Protein AF-A0A7S4E6R5-F1 (afdb_monomer_lite)

Structure (mmCIF, N/CA/C/O backbone):
data_AF-A0A7S4E6R5-F1
#
_entry.id   AF-A0A7S4E6R5-F1
#
loop_
_atom_site.group_PDB
_atom_site.id
_atom_site.type_symbol
_atom_site.label_atom_id
_atom_site.label_alt_id
_atom_site.label_comp_id
_atom_site.label_asym_id
_atom_site.label_entity_id
_atom_site.label_seq_id
_atom_site.pdbx_PDB_ins_code
_atom_site.Cartn_x
_atom_site.Cartn_y
_atom_site.Cartn_z
_atom_site.occupancy
_atom_site.B_iso_or_equiv
_atom_site.auth_seq_id
_atom_site.auth_comp_id
_atom_site.auth_asym_id
_atom_site.auth_atom_id
_atom_site.pdbx_PDB_model_num
ATOM 1 N N . ALA A 1 1 ? -17.446 -0.381 0.548 1.00 34.91 1 ALA A N 1
ATOM 2 C CA . ALA A 1 1 ? -17.857 0.182 1.851 1.00 34.91 1 ALA A CA 1
ATOM 3 C C . ALA A 1 1 ? -17.102 -0.596 2.908 1.00 34.91 1 ALA A C 1
ATOM 5 O O . ALA A 1 1 ? -17.259 -1.810 2.919 1.00 34.91 1 ALA A O 1
ATOM 6 N N . ILE A 1 2 ? -16.250 0.072 3.690 1.00 40.62 2 ILE A N 1
ATOM 7 C CA . ILE A 1 2 ? -15.475 -0.551 4.773 1.00 40.62 2 ILE A CA 1
ATOM 8 C C . ILE A 1 2 ? -16.471 -1.285 5.676 1.00 40.62 2 ILE A C 1
ATOM 10 O O . ILE A 1 2 ? -17.461 -0.679 6.100 1.00 40.62 2 ILE A O 1
ATOM 14 N N . ALA A 1 3 ? -16.278 -2.586 5.898 1.00 46.19 3 ALA A N 1
ATOM 15 C CA . ALA A 1 3 ? -17.090 -3.311 6.863 1.00 46.19 3 ALA A CA 1
ATOM 16 C C . ALA A 1 3 ? -16.901 -2.638 8.229 1.00 46.19 3 ALA A C 1
ATOM 18 O O . ALA A 1 3 ? -15.774 -2.503 8.702 1.00 46.19 3 ALA A O 1
ATOM 19 N N . ALA A 1 4 ? -17.995 -2.155 8.825 1.00 48.62 4 ALA A N 1
ATOM 20 C CA . ALA A 1 4 ? -17.934 -1.448 10.096 1.00 48.62 4 ALA A CA 1
ATOM 21 C C . ALA A 1 4 ? -17.224 -2.328 11.134 1.00 48.62 4 ALA A C 1
ATOM 23 O O . ALA A 1 4 ? -17.612 -3.482 11.330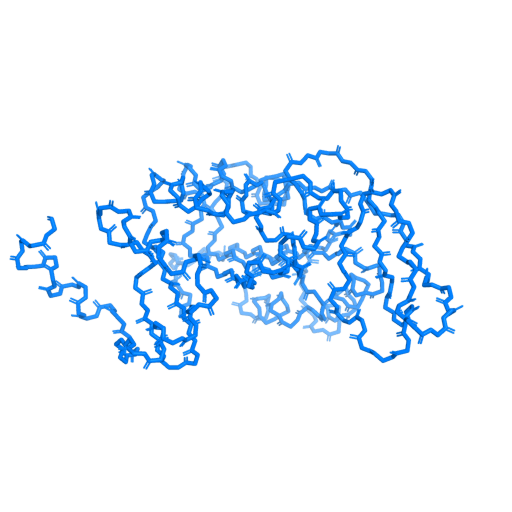 1.00 48.62 4 ALA A O 1
ATOM 24 N N . ALA A 1 5 ? -16.182 -1.786 11.769 1.00 55.16 5 ALA A N 1
ATOM 25 C CA . ALA A 1 5 ? -15.551 -2.424 12.915 1.00 55.16 5 ALA A CA 1
ATOM 26 C C . ALA A 1 5 ? -16.605 -2.737 13.990 1.00 55.16 5 ALA A C 1
ATOM 28 O O . ALA A 1 5 ? -17.682 -2.127 14.025 1.00 55.16 5 ALA A O 1
ATOM 29 N N . ALA A 1 6 ? -16.302 -3.698 14.867 1.00 58.31 6 ALA A N 1
ATOM 30 C CA . ALA A 1 6 ? -17.159 -3.986 16.009 1.00 58.31 6 ALA A CA 1
ATOM 31 C C . ALA A 1 6 ? -17.480 -2.674 16.761 1.00 58.31 6 ALA A C 1
ATOM 33 O O . ALA A 1 6 ? -16.582 -1.839 16.917 1.00 58.31 6 ALA A O 1
ATOM 34 N N . PRO A 1 7 ? -18.731 -2.456 17.210 1.00 53.22 7 PRO A N 1
ATOM 35 C CA . PRO A 1 7 ? -19.111 -1.216 17.879 1.00 53.22 7 PRO A CA 1
ATOM 36 C C . PRO A 1 7 ? -18.147 -0.891 19.031 1.00 53.22 7 PRO A C 1
ATOM 38 O O . PRO A 1 7 ? -18.051 -1.655 19.988 1.00 53.22 7 PRO A O 1
ATOM 41 N N . GLY A 1 8 ? -17.427 0.231 18.922 1.00 64.69 8 GLY A N 1
ATOM 42 C CA . GLY A 1 8 ? -16.469 0.700 19.931 1.00 64.69 8 GLY A CA 1
ATOM 43 C C . GLY A 1 8 ? -14.985 0.422 19.649 1.00 64.69 8 GLY A C 1
ATOM 44 O O . GLY A 1 8 ? -14.156 0.900 20.418 1.00 64.69 8 GLY A O 1
ATOM 45 N N . ALA A 1 9 ? -14.629 -0.288 18.573 1.00 83.00 9 ALA A N 1
ATOM 46 C CA . ALA A 1 9 ? -13.234 -0.469 18.160 1.00 83.00 9 ALA A CA 1
ATOM 47 C C . ALA A 1 9 ? -12.819 0.569 17.103 1.00 83.00 9 ALA A C 1
ATOM 49 O O . ALA A 1 9 ? -13.525 0.774 16.114 1.00 83.00 9 ALA A O 1
ATOM 50 N N . THR A 1 10 ? -11.664 1.206 17.305 1.00 92.56 10 THR A N 1
ATOM 51 C CA . THR A 1 10 ? -11.019 2.090 16.322 1.00 92.56 10 THR A CA 1
ATOM 52 C C . THR A 1 10 ? -10.487 1.248 15.157 1.00 92.56 10 THR A C 1
ATOM 54 O O . THR A 1 10 ? -9.639 0.392 15.410 1.00 92.56 10 THR A O 1
ATOM 57 N N . PRO A 1 11 ? -10.942 1.456 13.905 1.00 96.12 11 PRO A N 1
ATOM 58 C CA . PRO A 1 11 ? -10.432 0.700 12.764 1.00 96.12 11 PRO A CA 1
ATOM 59 C C . PRO A 1 11 ? -8.958 1.017 12.487 1.00 96.12 11 PRO A C 1
ATOM 61 O O . PRO A 1 11 ? -8.579 2.187 12.515 1.00 96.12 11 PRO A O 1
ATOM 64 N N . ASN A 1 12 ? -8.153 0.013 12.154 1.00 97.88 12 ASN A N 1
ATOM 65 C CA . ASN A 1 12 ? -6.788 0.182 11.661 1.00 97.88 12 ASN A CA 1
ATOM 66 C C . ASN A 1 12 ? -6.791 0.233 10.128 1.00 97.88 12 ASN A C 1
ATOM 68 O O . ASN A 1 12 ? -7.309 -0.673 9.471 1.00 97.88 12 ASN A O 1
ATOM 72 N N . VAL A 1 13 ? -6.198 1.277 9.553 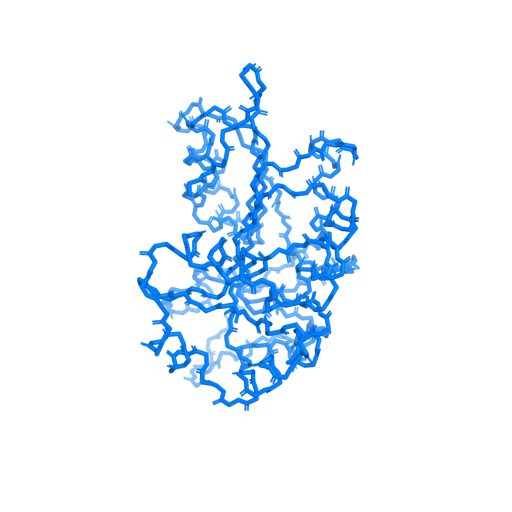1.00 98.56 13 VAL A N 1
ATOM 73 C CA . VAL A 1 13 ? -6.081 1.452 8.100 1.00 98.56 13 VAL A CA 1
ATOM 74 C C . VAL A 1 13 ? -4.617 1.606 7.720 1.00 98.56 13 VAL A C 1
ATOM 76 O O . VAL A 1 13 ? -3.921 2.464 8.260 1.00 98.56 13 VAL A O 1
ATOM 79 N N . LEU A 1 14 ? -4.168 0.788 6.771 1.00 98.62 14 LEU A N 1
ATOM 80 C CA . LEU A 1 14 ? -2.819 0.839 6.217 1.00 98.62 14 LEU A CA 1
ATOM 81 C C . LEU A 1 14 ? -2.894 1.287 4.754 1.00 98.62 14 LEU A C 1
ATOM 83 O O . LEU A 1 14 ? -3.498 0.606 3.926 1.00 98.62 14 LEU A O 1
ATOM 87 N N . ASP A 1 15 ? -2.316 2.446 4.454 1.00 98.50 15 ASP A N 1
ATOM 88 C CA . ASP A 1 15 ? -2.301 3.068 3.128 1.00 98.50 15 ASP A CA 1
ATOM 89 C C . ASP A 1 15 ? -0.892 2.996 2.529 1.00 98.50 15 ASP A C 1
ATOM 91 O O . ASP A 1 15 ? -0.002 3.753 2.912 1.00 98.50 15 ASP A O 1
ATOM 95 N N . ILE A 1 16 ? -0.675 2.049 1.618 1.00 97.88 16 ILE A N 1
ATOM 96 C CA . ILE A 1 16 ? 0.602 1.818 0.942 1.00 97.88 16 ILE A CA 1
ATOM 97 C C . ILE A 1 16 ? 0.597 2.554 -0.401 1.00 97.88 16 ILE A C 1
ATOM 99 O O . ILE A 1 16 ? -0.304 2.340 -1.220 1.00 97.88 16 ILE A O 1
ATOM 103 N N . GLY A 1 17 ? 1.595 3.416 -0.615 1.00 95.56 17 GLY A N 1
ATOM 104 C CA . GLY A 1 17 ? 1.597 4.375 -1.721 1.00 95.56 17 GLY A CA 1
ATOM 105 C C . GLY A 1 17 ? 0.589 5.490 -1.460 1.00 95.56 17 GLY A C 1
ATOM 106 O O . GLY A 1 17 ? -0.399 5.661 -2.179 1.00 95.56 17 GLY A O 1
ATOM 107 N N . ALA A 1 18 ? 0.776 6.185 -0.338 1.00 95.62 18 ALA A N 1
ATOM 108 C CA . ALA A 1 18 ? -0.170 7.185 0.142 1.00 95.62 18 ALA A CA 1
ATOM 109 C C . ALA A 1 18 ? -0.259 8.407 -0.786 1.00 95.62 18 ALA A C 1
ATOM 111 O O . ALA A 1 18 ? -1.293 9.082 -0.804 1.00 95.62 18 ALA A O 1
ATOM 112 N N . ASN A 1 19 ? 0.787 8.678 -1.571 1.00 92.88 19 ASN A N 1
ATOM 113 C CA . ASN A 1 19 ? 0.864 9.773 -2.522 1.00 92.88 19 ASN A CA 1
ATOM 114 C C . ASN A 1 19 ? 0.535 11.112 -1.820 1.00 92.88 19 ASN A C 1
ATOM 116 O O . ASN A 1 19 ? 1.136 11.457 -0.802 1.00 92.88 19 ASN A O 1
ATOM 120 N N . HIS A 1 20 ? -0.487 11.841 -2.269 1.00 92.69 20 HIS A N 1
ATOM 121 C CA . HIS A 1 20 ? -0.954 13.079 -1.633 1.00 92.69 20 HIS A CA 1
ATOM 122 C C . HIS A 1 20 ? -1.671 12.876 -0.278 1.00 92.69 20 HIS A C 1
ATOM 124 O O . HIS A 1 20 ? -2.086 13.844 0.359 1.00 92.69 20 HIS A O 1
ATOM 130 N N . GLY A 1 21 ? -1.866 11.633 0.170 1.00 95.25 21 GLY A N 1
ATOM 131 C CA . GLY A 1 21 ? -2.471 11.285 1.458 1.00 95.25 21 GLY A CA 1
ATOM 132 C C . GLY A 1 21 ? -3.996 11.337 1.494 1.00 95.25 21 GLY A C 1
ATOM 133 O O . GLY A 1 21 ? -4.576 11.261 2.573 1.00 95.25 21 GLY A O 1
ATOM 134 N N . ILE A 1 22 ? -4.675 11.464 0.350 1.00 95.56 22 ILE A N 1
ATOM 135 C CA . ILE A 1 22 ? -6.140 11.629 0.295 1.00 95.56 22 ILE A CA 1
ATOM 136 C C . ILE A 1 22 ? -6.861 10.496 1.043 1.00 95.56 22 ILE A C 1
ATOM 138 O O . ILE A 1 22 ? -7.781 10.761 1.820 1.00 95.56 22 ILE A O 1
ATOM 142 N N . PHE A 1 23 ? -6.433 9.244 0.848 1.00 96.50 23 PHE A N 1
ATOM 143 C CA . PHE A 1 23 ? -7.040 8.082 1.501 1.00 96.50 23 PHE A CA 1
ATOM 144 C C . PHE A 1 23 ? -6.704 8.021 2.992 1.00 96.50 23 PHE A C 1
ATOM 146 O O . PHE A 1 23 ? -7.624 7.899 3.804 1.00 96.50 23 PHE A O 1
ATOM 153 N N . ALA A 1 24 ? -5.429 8.176 3.357 1.00 97.75 24 ALA A N 1
ATOM 154 C CA . ALA A 1 24 ? -4.988 8.230 4.748 1.00 97.75 24 ALA A CA 1
ATOM 155 C C . ALA A 1 24 ? -5.731 9.303 5.569 1.00 97.75 24 ALA A C 1
ATOM 157 O O . ALA A 1 24 ? -6.308 9.006 6.617 1.00 97.75 24 ALA A O 1
ATOM 158 N N . ILE A 1 25 ? -5.791 10.541 5.065 1.00 98.19 25 ILE A N 1
ATOM 159 C CA . ILE A 1 25 ? -6.468 11.661 5.734 1.00 98.19 25 ILE A CA 1
ATOM 160 C C . ILE A 1 25 ? -7.971 11.414 5.826 1.00 98.19 25 ILE A C 1
ATOM 162 O O . ILE A 1 25 ? -8.571 11.633 6.880 1.00 98.19 25 ILE A O 1
ATOM 166 N N . PHE A 1 26 ? -8.593 10.917 4.753 1.00 97.38 26 PHE A N 1
ATOM 167 C CA . PHE A 1 26 ? -10.012 10.579 4.779 1.00 97.38 26 PHE A CA 1
ATOM 168 C C . PHE A 1 26 ? -10.319 9.502 5.825 1.00 97.38 26 PHE A C 1
ATOM 170 O O . PHE A 1 26 ? -11.276 9.654 6.581 1.00 97.38 26 PHE A O 1
ATOM 177 N N . ALA A 1 27 ? -9.515 8.439 5.907 1.00 97.62 27 ALA A N 1
ATOM 178 C CA . ALA A 1 27 ? -9.683 7.386 6.904 1.00 97.62 27 ALA A CA 1
ATOM 179 C C . ALA A 1 27 ? -9.535 7.927 8.336 1.00 97.62 27 ALA A C 1
ATOM 181 O O . ALA A 1 27 ? -10.391 7.660 9.183 1.00 97.62 27 ALA A O 1
ATOM 182 N N . ALA A 1 28 ? -8.517 8.752 8.591 1.00 97.88 28 ALA A N 1
ATOM 183 C CA . ALA A 1 28 ? -8.280 9.350 9.903 1.00 97.88 28 ALA A CA 1
ATOM 184 C C . ALA A 1 28 ? -9.430 10.282 10.329 1.00 97.88 28 ALA A C 1
ATOM 186 O O . ALA A 1 28 ? -9.919 10.199 11.454 1.00 97.88 28 ALA A O 1
ATOM 187 N N . LEU A 1 29 ? -9.969 11.089 9.404 1.00 97.06 29 LEU A N 1
ATOM 188 C CA . LEU A 1 29 ? -11.164 11.918 9.633 1.00 97.06 29 LEU A CA 1
ATOM 189 C C . LEU A 1 29 ? -12.426 11.095 9.945 1.00 97.06 29 LEU A C 1
ATOM 191 O O . LEU A 1 29 ? -13.385 11.619 10.514 1.00 97.06 29 LEU A O 1
ATOM 195 N N . ARG A 1 30 ? -12.454 9.806 9.584 1.00 96.06 30 ARG A N 1
ATOM 196 C CA . ARG A 1 30 ? -13.516 8.862 9.969 1.00 96.06 30 ARG A CA 1
ATOM 197 C C . ARG A 1 30 ? -13.246 8.150 11.295 1.00 96.06 30 ARG A C 1
ATOM 199 O O . ARG A 1 30 ? -14.029 7.278 11.667 1.00 96.06 30 ARG A O 1
ATOM 206 N N . GLY A 1 31 ? -12.199 8.545 12.014 1.00 95.69 31 GLY A N 1
ATOM 207 C CA . GLY A 1 31 ? -11.836 7.992 13.313 1.00 95.69 31 GLY A CA 1
ATOM 208 C C . GLY A 1 31 ? -11.051 6.688 13.228 1.00 95.69 31 GLY A C 1
ATOM 209 O O . GLY A 1 31 ? -11.069 5.932 14.192 1.00 95.69 31 GLY A O 1
ATOM 210 N N . ALA A 1 32 ? -10.404 6.393 12.096 1.00 97.31 32 ALA A N 1
ATOM 211 C CA . ALA A 1 32 ? -9.463 5.281 12.004 1.00 97.31 32 ALA A CA 1
ATOM 212 C C . ALA A 1 32 ? -8.098 5.652 12.600 1.00 97.31 32 ALA A C 1
ATOM 214 O O . ALA A 1 32 ? -7.685 6.811 12.564 1.00 97.31 32 ALA A O 1
ATOM 215 N N . ARG A 1 33 ? -7.372 4.646 13.087 1.00 97.88 33 ARG A N 1
ATOM 216 C CA . ARG A 1 33 ? -5.931 4.718 13.322 1.00 97.88 33 ARG A CA 1
ATOM 217 C C . ARG A 1 33 ? -5.235 4.408 12.001 1.00 97.88 33 ARG A C 1
ATOM 219 O O . ARG A 1 33 ? -5.508 3.367 11.406 1.00 97.88 33 ARG A O 1
ATOM 226 N N . VAL A 1 34 ? -4.372 5.304 11.533 1.00 98.50 34 VAL A N 1
ATOM 227 C CA . VAL A 1 34 ? -3.853 5.242 10.161 1.00 98.50 34 VAL A CA 1
ATOM 228 C C . VAL A 1 34 ? -2.333 5.198 10.136 1.00 98.50 34 VAL A C 1
ATOM 230 O O . VAL A 1 34 ? -1.678 6.021 10.773 1.00 98.50 34 VAL A O 1
ATOM 233 N N . ALA A 1 35 ? -1.805 4.275 9.337 1.00 98.44 35 ALA A N 1
ATOM 234 C CA . ALA A 1 35 ? -0.424 4.258 8.882 1.00 98.44 35 ALA A CA 1
ATOM 235 C C . ALA A 1 35 ? -0.402 4.522 7.374 1.00 98.44 35 ALA A C 1
ATOM 237 O O . ALA A 1 35 ? -1.154 3.894 6.627 1.00 98.44 35 ALA A O 1
ATOM 238 N N . ALA A 1 36 ? 0.448 5.439 6.930 1.00 98.38 36 ALA A N 1
ATOM 239 C CA . ALA A 1 36 ? 0.615 5.805 5.532 1.00 98.38 36 ALA A CA 1
ATOM 240 C C . ALA A 1 36 ? 2.078 5.611 5.124 1.00 98.38 36 ALA A C 1
ATOM 242 O O . ALA A 1 36 ? 2.975 6.143 5.776 1.00 98.38 36 ALA A O 1
ATOM 243 N N . VAL A 1 37 ? 2.325 4.867 4.050 1.00 97.94 37 VAL A N 1
ATOM 244 C CA . VAL A 1 37 ? 3.669 4.630 3.512 1.00 97.94 37 VAL A CA 1
ATOM 245 C C . VAL A 1 37 ? 3.804 5.359 2.187 1.00 97.94 37 VAL A C 1
ATOM 247 O O . VAL A 1 37 ? 3.002 5.147 1.278 1.00 97.94 37 VAL A O 1
ATOM 250 N N . GLU A 1 38 ? 4.818 6.209 2.080 1.00 96.12 38 GLU A N 1
ATOM 251 C CA . GLU A 1 38 ? 5.114 6.974 0.873 1.00 96.12 38 GLU A CA 1
ATOM 252 C C . GLU A 1 38 ? 6.622 7.005 0.628 1.00 96.12 38 GLU A C 1
ATOM 254 O O . GLU A 1 38 ? 7.406 7.273 1.542 1.00 96.12 38 GLU A O 1
ATOM 259 N N . ALA A 1 39 ? 7.024 6.712 -0.605 1.00 93.38 39 ALA A N 1
ATOM 260 C CA . ALA A 1 39 ? 8.421 6.603 -0.977 1.00 93.38 39 ALA A CA 1
ATOM 261 C C . ALA A 1 39 ? 9.049 7.978 -1.225 1.00 93.38 39 ALA A C 1
ATOM 263 O O . ALA A 1 39 ? 10.193 8.176 -0.835 1.00 93.38 39 ALA A O 1
ATOM 264 N N . GLN A 1 40 ? 8.327 8.919 -1.841 1.00 90.25 40 GLN A N 1
ATOM 265 C CA . GLN A 1 40 ? 8.833 10.253 -2.170 1.00 90.25 40 GLN A CA 1
ATOM 266 C C . GLN A 1 40 ? 8.813 11.168 -0.941 1.00 90.25 40 GLN A C 1
ATOM 268 O O . GLN A 1 40 ? 7.768 11.394 -0.318 1.00 90.25 40 GLN A O 1
ATOM 273 N N . ALA A 1 41 ? 9.959 11.765 -0.602 1.00 91.62 41 ALA A N 1
ATOM 274 C CA . ALA A 1 41 ? 10.109 12.534 0.634 1.00 91.62 41 ALA A CA 1
ATOM 275 C C . ALA A 1 41 ? 9.174 13.755 0.683 1.00 91.62 41 ALA A C 1
ATOM 277 O O . ALA A 1 41 ? 8.640 14.108 1.745 1.00 91.62 41 ALA A O 1
ATOM 278 N N . ALA A 1 42 ? 8.965 14.397 -0.470 1.00 90.25 42 ALA A N 1
ATOM 279 C CA . ALA A 1 42 ? 8.076 15.545 -0.609 1.00 90.25 42 ALA A CA 1
ATOM 280 C C . ALA A 1 42 ? 6.612 15.175 -0.323 1.00 90.25 42 ALA A C 1
ATOM 282 O O . ALA A 1 42 ? 5.943 15.867 0.448 1.00 90.25 42 ALA A O 1
ATOM 283 N N . LEU A 1 43 ? 6.135 14.057 -0.877 1.00 92.88 43 LEU A N 1
ATOM 284 C CA . LEU A 1 43 ? 4.773 13.571 -0.665 1.00 92.88 43 LEU A CA 1
ATOM 285 C C . LEU A 1 43 ? 4.574 13.068 0.766 1.00 92.88 43 LEU A C 1
ATOM 287 O O . LEU A 1 43 ? 3.625 13.482 1.426 1.00 92.88 43 LEU A O 1
ATOM 291 N N . ALA A 1 44 ? 5.521 12.307 1.322 1.00 95.62 44 ALA A N 1
ATOM 292 C CA . ALA A 1 44 ? 5.474 11.897 2.727 1.00 95.62 44 ALA A CA 1
ATOM 293 C C . ALA A 1 44 ? 5.381 13.114 3.674 1.00 95.62 44 ALA A C 1
ATOM 295 O O . ALA A 1 44 ? 4.629 13.116 4.654 1.00 95.62 44 ALA A O 1
ATOM 296 N N . SER A 1 45 ? 6.109 14.191 3.366 1.00 95.44 45 SER A N 1
ATOM 297 C CA . SER A 1 45 ? 6.026 15.453 4.112 1.00 95.44 45 SER A CA 1
ATOM 298 C C . SER A 1 45 ? 4.669 16.141 3.931 1.00 95.44 45 SER A C 1
ATOM 300 O O . SER A 1 45 ? 4.108 16.650 4.904 1.00 95.44 45 SER A O 1
ATOM 302 N N . LEU A 1 46 ? 4.108 16.117 2.719 1.00 95.50 46 LEU A N 1
ATOM 303 C CA . LEU A 1 46 ? 2.775 16.642 2.432 1.00 95.50 46 LEU A CA 1
ATOM 304 C C . LEU A 1 46 ? 1.685 15.905 3.221 1.00 95.50 46 LEU A C 1
ATOM 306 O O . LEU A 1 46 ? 0.801 16.566 3.768 1.00 95.50 46 LEU A O 1
ATOM 310 N N . VAL A 1 47 ? 1.760 14.575 3.351 1.00 97.19 47 VAL A N 1
ATOM 311 C CA . VAL A 1 47 ? 0.816 13.797 4.175 1.00 97.19 47 VAL A CA 1
ATOM 312 C C . VAL A 1 47 ? 0.870 14.259 5.634 1.00 97.19 47 VAL A C 1
ATOM 314 O O . VAL A 1 47 ? -0.174 14.527 6.227 1.00 97.19 47 VAL A O 1
ATOM 317 N N . LYS A 1 48 ? 2.072 14.450 6.201 1.00 97.94 48 LYS A N 1
ATOM 318 C CA . LYS A 1 48 ? 2.246 14.948 7.582 1.00 97.94 48 LYS A CA 1
ATOM 319 C C . LYS A 1 48 ? 1.644 16.341 7.778 1.00 97.94 48 LYS A C 1
ATOM 321 O O . LYS A 1 48 ? 0.928 16.577 8.750 1.00 97.94 48 LYS A O 1
ATOM 326 N N . VAL A 1 49 ? 1.909 17.265 6.851 1.00 97.69 49 VAL A N 1
ATOM 327 C CA . VAL A 1 49 ? 1.343 18.626 6.894 1.00 97.69 49 VAL A CA 1
ATOM 328 C C . VAL A 1 49 ? -0.178 18.588 6.754 1.00 97.69 49 VAL A C 1
ATOM 330 O O . VAL A 1 49 ? -0.880 19.299 7.472 1.00 97.69 49 VAL A O 1
ATOM 333 N N . SER A 1 50 ? -0.698 17.729 5.878 1.00 97.50 50 SER A N 1
ATOM 334 C CA . SER A 1 50 ? -2.136 17.553 5.676 1.00 97.50 50 SER A CA 1
ATOM 335 C C . SER A 1 50 ? -2.817 16.987 6.922 1.00 97.50 50 SER A C 1
ATOM 337 O O . SER A 1 50 ? -3.887 17.470 7.290 1.00 97.50 50 SER A O 1
ATOM 339 N N . ALA A 1 51 ? -2.193 16.029 7.613 1.00 98.12 51 ALA A N 1
ATOM 340 C CA . ALA A 1 51 ? -2.696 15.480 8.873 1.00 98.12 51 ALA A CA 1
ATOM 341 C C . ALA A 1 51 ? -2.800 16.572 9.945 1.00 98.12 51 ALA A C 1
ATOM 343 O O . ALA A 1 51 ? -3.874 16.784 10.516 1.00 98.12 51 ALA A O 1
ATOM 344 N N . LEU A 1 52 ? -1.732 17.363 10.110 1.00 98.00 52 LEU A N 1
ATOM 345 C CA . LEU A 1 52 ? -1.707 18.499 11.032 1.00 98.00 52 LEU A CA 1
ATOM 346 C C . LEU A 1 52 ? -2.789 19.539 10.700 1.00 98.00 52 LEU A C 1
ATOM 348 O O . LEU A 1 52 ? -3.504 19.988 11.594 1.00 98.00 52 LEU A O 1
ATOM 352 N N . ALA A 1 53 ? -2.940 19.902 9.424 1.00 97.94 53 ALA A N 1
ATOM 353 C CA . ALA A 1 53 ? -3.928 20.884 8.976 1.00 97.94 53 ALA A CA 1
ATOM 354 C C . ALA A 1 53 ? -5.381 20.421 9.192 1.00 97.94 53 ALA A C 1
ATOM 356 O O . ALA A 1 53 ? -6.266 21.252 9.391 1.00 97.94 53 ALA A O 1
ATOM 357 N N . ASN A 1 54 ? -5.623 19.108 9.177 1.00 97.81 54 ASN A N 1
ATOM 358 C CA . ASN A 1 54 ? -6.937 18.511 9.419 1.00 97.81 54 ASN A CA 1
ATOM 359 C C . ASN A 1 54 ? -7.173 18.131 10.892 1.00 97.81 54 ASN A C 1
ATOM 361 O O . ASN A 1 54 ? -8.258 17.658 11.225 1.00 97.81 54 ASN A O 1
ATOM 365 N N . GLY A 1 55 ? -6.190 18.335 11.777 1.00 97.88 55 GLY A N 1
ATOM 366 C CA . GLY A 1 55 ? -6.298 17.981 13.194 1.00 97.88 55 GLY A CA 1
ATOM 367 C C . GLY A 1 55 ? -6.447 16.476 13.438 1.00 97.88 55 GLY A C 1
ATOM 368 O O . GLY A 1 55 ? -7.105 16.081 14.400 1.00 97.88 55 GLY A O 1
ATOM 369 N N . VAL A 1 56 ? -5.873 15.649 12.561 1.00 98.12 56 VAL A N 1
ATOM 370 C CA . VAL A 1 56 ? -5.882 14.184 12.662 1.00 98.12 56 VAL A CA 1
ATOM 371 C C . VAL A 1 56 ? -4.468 13.647 12.838 1.00 98.12 56 VAL A C 1
ATOM 373 O O . VAL A 1 56 ? -3.499 14.290 12.436 1.00 98.12 56 VAL A O 1
ATOM 376 N N . ASP A 1 57 ? -4.358 12.461 13.429 1.00 96.81 57 ASP A N 1
ATOM 377 C CA . ASP A 1 57 ? -3.087 11.757 13.581 1.00 96.81 57 ASP A CA 1
ATOM 378 C C . ASP A 1 57 ? -2.942 10.686 12.492 1.00 96.81 57 ASP A C 1
ATOM 380 O O . ASP A 1 57 ? -3.866 9.904 12.250 1.00 96.81 57 ASP A O 1
ATOM 384 N N . VAL A 1 58 ? -1.794 10.682 11.816 1.00 97.94 58 VAL A N 1
ATOM 385 C CA . VAL A 1 58 ? -1.429 9.713 10.777 1.00 97.94 58 VAL A CA 1
ATOM 386 C C . VAL A 1 58 ? 0.046 9.390 10.947 1.00 97.94 58 VAL A C 1
ATOM 388 O O . VAL A 1 58 ? 0.898 10.278 10.861 1.00 97.94 58 VAL A O 1
ATOM 391 N N . GLU A 1 59 ? 0.358 8.113 11.136 1.00 98.00 59 GLU A N 1
ATOM 392 C CA . GLU A 1 59 ? 1.737 7.659 11.224 1.00 98.00 59 GLU A CA 1
ATOM 393 C C . GLU A 1 59 ? 2.316 7.492 9.816 1.00 98.00 59 GLU A C 1
ATOM 395 O O . GLU A 1 59 ? 1.886 6.632 9.051 1.00 98.00 59 GLU A O 1
ATOM 400 N N . VAL A 1 60 ? 3.260 8.359 9.440 1.00 97.81 60 VAL A N 1
ATOM 401 C CA . VAL A 1 60 ? 3.797 8.410 8.072 1.00 97.81 60 VAL A CA 1
ATOM 402 C C . VAL A 1 60 ? 5.199 7.809 8.001 1.00 97.81 60 VAL A C 1
ATOM 404 O O . VAL A 1 60 ? 6.151 8.367 8.560 1.00 97.81 60 VAL A O 1
ATOM 407 N N . TYR A 1 61 ? 5.321 6.733 7.230 1.00 95.88 61 TYR A N 1
ATOM 408 C CA . TYR A 1 61 ? 6.551 6.010 6.921 1.00 95.88 61 TYR A CA 1
ATOM 409 C C . TYR A 1 61 ? 7.121 6.473 5.579 1.00 95.88 61 TYR A C 1
ATOM 411 O O . TYR A 1 61 ? 6.501 6.295 4.532 1.00 95.88 61 TYR A O 1
ATOM 419 N N . HIS A 1 62 ? 8.316 7.067 5.614 1.00 95.88 62 HIS A N 1
ATOM 420 C CA . HIS A 1 62 ? 9.053 7.454 4.411 1.00 95.88 62 HIS A CA 1
ATOM 421 C C . HIS A 1 62 ? 9.903 6.275 3.927 1.00 95.88 62 HIS A C 1
ATOM 423 O O . HIS A 1 62 ? 11.086 6.152 4.262 1.00 95.88 62 HIS A O 1
ATOM 429 N N . ASN A 1 63 ? 9.257 5.376 3.194 1.00 94.94 63 ASN A N 1
ATOM 430 C CA . ASN A 1 63 ? 9.823 4.117 2.741 1.00 94.94 63 ASN A CA 1
ATOM 431 C C . ASN A 1 63 ? 9.234 3.737 1.381 1.00 94.94 63 ASN A C 1
ATOM 433 O O . ASN A 1 63 ? 8.045 3.922 1.137 1.00 94.94 63 ASN A O 1
ATOM 437 N N . ALA A 1 64 ? 10.050 3.123 0.527 1.00 93.38 64 ALA A N 1
ATOM 438 C CA . ALA A 1 64 ? 9.519 2.301 -0.554 1.00 93.38 64 ALA A CA 1
ATOM 439 C C . ALA A 1 64 ? 9.018 0.966 0.017 1.00 93.38 64 ALA A C 1
ATOM 441 O O . ALA A 1 64 ? 9.454 0.540 1.089 1.00 93.38 64 ALA A O 1
ATOM 442 N N . VAL A 1 65 ? 8.143 0.272 -0.708 1.00 94.00 65 VAL A N 1
ATOM 443 C CA . VAL A 1 65 ? 7.667 -1.052 -0.294 1.00 94.00 65 VAL A CA 1
ATOM 444 C C . VAL A 1 65 ? 8.220 -2.127 -1.212 1.00 94.00 65 VAL A C 1
ATOM 446 O O . VAL A 1 65 ? 8.007 -2.077 -2.417 1.00 94.00 65 VAL A O 1
ATOM 449 N N . LEU A 1 66 ? 8.922 -3.094 -0.621 1.00 92.19 66 LEU A N 1
ATOM 450 C CA . LEU A 1 66 ? 9.383 -4.330 -1.255 1.00 92.19 66 LEU A CA 1
ATOM 451 C C . LEU A 1 66 ? 9.322 -5.468 -0.227 1.00 92.19 66 LEU A C 1
ATOM 453 O O . LEU A 1 66 ? 9.300 -5.242 0.981 1.00 92.19 66 LEU A O 1
ATOM 457 N N . ASP A 1 67 ? 9.374 -6.707 -0.701 1.00 89.06 67 ASP A N 1
ATOM 458 C CA . ASP A 1 67 ? 9.483 -7.917 0.123 1.00 89.06 67 ASP A CA 1
ATOM 459 C C . ASP A 1 67 ? 10.916 -8.212 0.600 1.00 89.06 67 ASP A C 1
ATOM 461 O O . ASP A 1 67 ? 11.163 -9.222 1.256 1.00 89.06 67 ASP A O 1
ATOM 465 N N . VAL A 1 68 ? 11.865 -7.322 0.299 1.00 86.75 68 VAL A N 1
ATOM 466 C CA . VAL A 1 68 ? 13.265 -7.426 0.718 1.00 86.75 68 VAL A CA 1
ATOM 467 C C . VAL A 1 68 ? 13.767 -6.105 1.315 1.00 86.75 68 VAL A C 1
ATOM 469 O O . VAL A 1 68 ? 13.497 -5.038 0.751 1.00 86.75 68 VAL A O 1
ATOM 472 N N . PRO A 1 69 ? 14.534 -6.139 2.423 1.00 88.44 69 PRO A N 1
ATOM 473 C CA . PRO A 1 69 ? 15.234 -4.963 2.929 1.00 88.44 69 PRO A CA 1
ATOM 474 C C . PRO A 1 69 ? 16.328 -4.507 1.957 1.00 88.44 69 PRO A C 1
ATOM 476 O O . PRO A 1 69 ? 17.254 -5.256 1.646 1.00 88.44 69 PRO A O 1
ATOM 479 N N . ALA A 1 70 ? 16.235 -3.265 1.495 1.00 88.44 70 ALA A N 1
ATOM 480 C CA . ALA A 1 70 ? 17.137 -2.666 0.524 1.00 88.44 70 ALA A CA 1
ATOM 481 C C . ALA A 1 70 ? 17.149 -1.133 0.650 1.00 88.44 70 ALA A C 1
ATOM 483 O O . ALA A 1 70 ? 16.371 -0.524 1.391 1.00 88.44 70 ALA A O 1
ATOM 484 N N . VAL A 1 71 ? 18.058 -0.510 -0.096 1.00 88.81 71 VAL A N 1
ATOM 485 C CA . VAL A 1 71 ? 17.997 0.911 -0.445 1.00 88.81 71 VAL A CA 1
ATOM 486 C C . VAL A 1 71 ? 17.790 0.971 -1.950 1.00 88.81 71 VAL A C 1
ATOM 488 O O . VAL A 1 71 ? 18.536 0.329 -2.688 1.00 88.81 71 VAL A O 1
ATOM 491 N N . VAL A 1 72 ? 16.767 1.696 -2.384 1.00 85.94 72 VAL A N 1
ATOM 492 C CA . VAL A 1 72 ? 16.403 1.842 -3.797 1.00 85.94 72 VAL A CA 1
ATOM 493 C C . VAL A 1 72 ? 16.464 3.301 -4.203 1.00 85.94 72 VAL A C 1
ATOM 495 O O . VAL A 1 72 ? 16.410 4.190 -3.352 1.00 85.94 72 VAL A O 1
ATOM 498 N N . GLU A 1 73 ? 16.578 3.538 -5.503 1.00 84.62 73 GLU A N 1
ATOM 499 C CA . GLU A 1 73 ? 16.519 4.876 -6.071 1.00 84.62 73 GLU A CA 1
ATOM 500 C C . GLU A 1 73 ? 15.123 5.110 -6.642 1.00 84.62 73 GLU A C 1
ATOM 502 O O . GLU A 1 73 ? 14.623 4.323 -7.447 1.00 84.62 73 GLU A O 1
ATOM 507 N N . ILE A 1 74 ? 14.488 6.197 -6.220 1.00 80.81 74 ILE A N 1
ATOM 508 C CA . ILE A 1 74 ? 13.196 6.645 -6.740 1.00 80.81 74 ILE A CA 1
ATOM 509 C C . ILE A 1 74 ? 13.365 8.023 -7.366 1.00 80.81 74 ILE A C 1
ATOM 511 O O . ILE A 1 74 ? 14.168 8.831 -6.900 1.00 80.81 74 ILE A O 1
ATOM 515 N N . ALA A 1 75 ? 12.608 8.307 -8.418 1.00 76.81 75 ALA A N 1
ATOM 516 C CA . ALA A 1 75 ? 12.549 9.658 -8.958 1.00 76.81 75 ALA A CA 1
ATOM 517 C C . ALA A 1 75 ? 11.714 10.542 -8.020 1.00 76.81 75 ALA A C 1
ATOM 519 O O . ALA A 1 75 ? 10.583 10.187 -7.682 1.00 76.81 75 ALA A O 1
ATOM 520 N N . GLU A 1 76 ? 12.253 11.687 -7.605 1.00 74.25 76 GLU A N 1
ATOM 521 C CA . GLU A 1 76 ? 11.521 12.638 -6.761 1.00 74.25 76 GLU A CA 1
ATOM 522 C C . GLU A 1 76 ? 10.448 13.400 -7.552 1.00 74.25 76 GLU A C 1
ATOM 524 O O . GLU A 1 76 ? 10.432 13.434 -8.791 1.00 74.25 76 GLU A O 1
ATOM 529 N N . LEU A 1 77 ? 9.518 14.014 -6.821 1.00 65.69 77 LEU A N 1
ATOM 530 C CA . LEU A 1 77 ? 8.469 14.828 -7.425 1.00 65.69 77 LEU A CA 1
ATOM 531 C C . LEU A 1 77 ? 9.099 16.014 -8.178 1.00 65.69 77 LEU A C 1
ATOM 533 O O . LEU A 1 77 ? 9.918 16.749 -7.627 1.00 65.69 77 LEU A O 1
ATOM 537 N N . GLY A 1 78 ? 8.713 16.203 -9.443 1.00 57.56 78 GLY A N 1
ATOM 538 C CA . GLY A 1 78 ? 9.251 17.265 -10.306 1.00 57.56 78 GLY A CA 1
ATOM 539 C C . GLY A 1 78 ? 10.611 16.962 -10.951 1.00 57.56 78 GLY A C 1
ATOM 540 O O . GLY A 1 78 ? 11.188 17.851 -11.566 1.00 57.56 78 GLY A O 1
ATOM 541 N N . ALA A 1 79 ? 11.124 15.730 -10.833 1.00 53.00 79 ALA A N 1
ATOM 542 C CA . ALA A 1 79 ? 12.415 15.324 -11.396 1.00 53.00 79 ALA A CA 1
ATOM 543 C C . ALA A 1 79 ? 12.417 15.088 -12.923 1.00 53.00 79 ALA A C 1
ATOM 545 O O . ALA A 1 79 ? 13.481 15.018 -13.526 1.00 53.00 79 ALA A O 1
ATOM 546 N N . ALA A 1 80 ? 11.253 14.974 -13.558 1.00 49.19 80 ALA A N 1
ATOM 547 C CA . ALA A 1 80 ? 11.097 15.026 -15.008 1.00 49.19 80 ALA A CA 1
ATOM 548 C C . ALA A 1 80 ? 9.919 15.957 -15.298 1.00 49.19 80 ALA A C 1
ATOM 550 O O . ALA A 1 80 ? 8.934 15.925 -14.555 1.00 49.19 80 ALA A O 1
ATOM 551 N N . ASN A 1 81 ? 10.041 16.807 -16.319 1.00 41.50 81 ASN A N 1
ATOM 552 C CA . ASN A 1 81 ? 8.995 17.758 -16.688 1.00 41.50 81 ASN A CA 1
ATOM 553 C C . ASN A 1 81 ? 7.632 17.048 -16.777 1.00 41.50 81 ASN A C 1
ATOM 555 O O . ASN A 1 81 ? 7.476 16.094 -17.536 1.00 41.50 81 ASN A O 1
ATOM 559 N N . ASP A 1 82 ? 6.688 17.560 -15.984 1.00 40.91 82 ASP A N 1
ATOM 560 C CA . ASP A 1 82 ? 5.271 17.204 -15.881 1.00 40.91 82 ASP A CA 1
ATOM 561 C C . ASP A 1 82 ? 4.915 15.849 -15.207 1.00 40.91 82 ASP A C 1
ATOM 563 O O . ASP A 1 82 ? 4.989 14.770 -15.784 1.00 40.91 82 ASP A O 1
ATOM 567 N N . PHE A 1 83 ? 4.406 15.949 -13.968 1.00 43.62 83 PHE A N 1
ATOM 568 C CA . PHE A 1 83 ? 3.571 14.953 -13.264 1.00 43.62 83 PHE A CA 1
ATOM 569 C C . PHE A 1 83 ? 4.180 13.575 -12.944 1.00 43.62 83 PHE A C 1
ATOM 571 O O . PHE A 1 83 ? 3.517 12.550 -13.086 1.00 43.62 83 PHE A O 1
ATOM 578 N N . ASN A 1 84 ? 5.395 13.518 -12.391 1.00 51.09 84 ASN A N 1
ATOM 579 C CA . ASN A 1 84 ? 5.899 12.289 -11.756 1.00 51.09 84 ASN A CA 1
ATOM 580 C C . ASN A 1 84 ? 5.271 12.036 -10.359 1.00 51.09 84 ASN A C 1
ATOM 582 O O . ASN A 1 84 ? 5.985 11.819 -9.379 1.00 51.09 84 ASN A O 1
ATOM 586 N N . GLU A 1 85 ? 3.937 12.083 -10.261 1.00 50.06 85 GLU A N 1
ATOM 587 C CA . GLU A 1 85 ? 3.154 11.835 -9.031 1.00 50.06 85 GLU A CA 1
ATOM 588 C C . GLU A 1 85 ? 3.085 10.342 -8.644 1.00 50.06 85 GLU A C 1
ATOM 590 O O . GLU A 1 85 ? 2.279 9.963 -7.802 1.00 50.06 85 GLU A O 1
ATOM 595 N N . GLY A 1 86 ? 3.919 9.490 -9.248 1.00 50.81 86 GLY A N 1
ATOM 596 C CA . GLY A 1 86 ? 3.891 8.039 -9.055 1.00 50.81 86 GLY A CA 1
ATOM 597 C C . GLY A 1 86 ? 5.244 7.375 -8.791 1.00 50.81 86 GLY A C 1
ATOM 598 O O . GLY A 1 86 ? 5.273 6.173 -8.576 1.00 50.81 86 GLY A O 1
ATOM 599 N N . GLY A 1 87 ? 6.356 8.124 -8.831 1.00 52.12 87 GLY A N 1
ATOM 600 C CA . GLY A 1 87 ? 7.735 7.671 -8.580 1.00 52.12 87 GLY A CA 1
ATOM 601 C C . GLY A 1 87 ? 8.000 6.156 -8.658 1.00 52.12 87 GLY A C 1
ATOM 602 O O . GLY A 1 87 ? 8.020 5.480 -7.635 1.00 52.12 87 GLY A O 1
ATOM 603 N N . THR A 1 88 ? 8.272 5.604 -9.847 1.00 53.19 88 THR A N 1
ATOM 604 C CA . THR A 1 88 ? 8.666 4.183 -9.953 1.00 53.19 88 THR A CA 1
ATOM 605 C C . THR A 1 88 ? 10.036 3.950 -9.306 1.00 53.19 88 THR A C 1
ATOM 607 O O . THR A 1 88 ? 10.984 4.697 -9.571 1.00 53.19 88 THR A O 1
ATOM 610 N N . ALA A 1 89 ? 10.168 2.881 -8.519 1.00 51.16 89 ALA A N 1
ATOM 611 C CA . ALA A 1 89 ? 11.446 2.469 -7.943 1.00 51.16 89 ALA A CA 1
ATOM 612 C C . ALA A 1 89 ? 12.356 1.765 -8.966 1.00 51.16 89 ALA A C 1
ATOM 614 O O . ALA A 1 89 ? 11.896 0.965 -9.778 1.00 51.16 89 ALA A O 1
ATOM 615 N N . SER A 1 90 ? 13.660 2.039 -8.885 1.00 48.06 90 SER A N 1
ATOM 616 C CA . SER A 1 90 ? 14.730 1.370 -9.633 1.00 48.06 90 SER A CA 1
ATOM 617 C C . SER A 1 90 ? 15.780 0.835 -8.657 1.00 48.06 90 SER A C 1
ATOM 619 O O . SER A 1 90 ? 16.209 1.534 -7.732 1.00 48.06 90 SER A O 1
ATOM 621 N N . LEU A 1 91 ? 16.218 -0.412 -8.854 1.00 44.22 91 LEU A N 1
ATOM 622 C CA . LEU A 1 91 ? 17.395 -0.956 -8.177 1.00 44.22 91 LEU A CA 1
ATOM 623 C C . LEU A 1 91 ? 18.619 -0.757 -9.080 1.00 44.22 91 LEU A C 1
ATOM 625 O O . LEU A 1 91 ? 18.955 -1.605 -9.904 1.00 44.22 91 LEU A O 1
ATOM 629 N N . GLY A 1 92 ? 19.319 0.364 -8.891 1.00 36.16 92 GLY A N 1
ATOM 630 C CA . GLY A 1 92 ? 20.697 0.527 -9.363 1.00 36.16 92 GLY A CA 1
ATOM 631 C C . GLY A 1 92 ? 20.884 0.885 -10.839 1.00 36.16 92 GLY A C 1
ATOM 632 O O . GLY A 1 92 ? 21.992 0.733 -11.353 1.00 36.16 92 GLY A O 1
ATOM 633 N N . ALA A 1 93 ? 19.858 1.394 -11.520 1.00 36.06 93 ALA A N 1
ATOM 634 C CA . ALA A 1 93 ? 20.033 2.047 -12.811 1.00 36.06 93 ALA A CA 1
ATOM 635 C C . ALA A 1 93 ? 19.410 3.444 -12.775 1.00 36.06 93 ALA A C 1
ATOM 637 O O . ALA A 1 93 ? 18.189 3.577 -12.641 1.00 36.06 93 ALA A O 1
ATOM 638 N N . ALA A 1 94 ? 20.250 4.471 -12.931 1.00 40.09 94 ALA A N 1
ATOM 639 C CA . ALA A 1 94 ? 19.799 5.820 -13.240 1.00 40.09 94 ALA A CA 1
ATOM 640 C C . ALA A 1 94 ? 18.864 5.747 -14.454 1.00 40.09 94 ALA A C 1
ATOM 642 O O . ALA A 1 94 ? 19.248 5.238 -15.514 1.00 40.09 94 ALA A O 1
ATOM 643 N N . ARG A 1 95 ? 17.622 6.217 -14.305 1.00 47.41 95 ARG A N 1
ATOM 644 C CA . ARG A 1 95 ? 16.731 6.363 -15.454 1.00 47.41 95 ARG A CA 1
ATOM 645 C C . ARG A 1 95 ? 17.292 7.478 -16.329 1.00 47.41 95 ARG A C 1
ATOM 647 O O . ARG A 1 95 ? 17.243 8.648 -15.967 1.00 47.41 95 ARG A O 1
ATOM 654 N N . MET A 1 96 ? 17.822 7.104 -17.488 1.00 39.25 96 MET A N 1
ATOM 655 C CA . MET A 1 96 ? 17.977 8.037 -18.598 1.00 39.25 96 MET A CA 1
ATOM 656 C C . MET A 1 96 ? 16.563 8.457 -18.999 1.00 39.25 96 MET A C 1
ATOM 658 O O . MET A 1 96 ? 15.769 7.606 -19.404 1.00 39.25 96 MET A O 1
ATOM 662 N N . ALA A 1 97 ? 16.231 9.738 -18.827 1.00 43.00 97 ALA A N 1
ATOM 663 C CA . ALA A 1 97 ? 14.977 10.287 -19.319 1.00 43.00 97 ALA A CA 1
ATOM 664 C C . ALA A 1 97 ? 14.803 9.921 -20.801 1.00 43.00 97 ALA A C 1
ATOM 666 O O . ALA A 1 97 ? 15.753 9.985 -21.589 1.00 43.00 97 ALA A O 1
ATOM 667 N N . SER A 1 98 ? 13.586 9.528 -21.171 1.00 42.12 98 SER A N 1
ATOM 668 C CA . SER A 1 98 ? 13.168 9.404 -22.566 1.00 42.12 98 SER A CA 1
ATOM 669 C C . SER A 1 98 ? 13.577 10.641 -23.376 1.00 42.12 98 SER A C 1
ATOM 671 O O . SER A 1 98 ? 13.562 11.745 -22.839 1.00 42.12 98 SER A O 1
ATOM 673 N N . GLU A 1 99 ? 13.940 10.419 -24.646 1.00 39.19 99 GLU A N 1
ATOM 674 C CA . GLU A 1 99 ? 14.284 11.397 -25.698 1.00 39.19 99 GLU A CA 1
ATOM 675 C C . GLU A 1 99 ? 14.261 12.878 -25.261 1.00 39.19 99 GLU A C 1
ATOM 677 O O . GLU A 1 99 ? 13.269 13.581 -25.435 1.00 39.19 99 GLU A O 1
ATOM 682 N N . GLY A 1 100 ? 15.368 13.363 -24.686 1.00 47.00 100 GLY A N 1
ATOM 683 C CA . GLY A 1 100 ? 15.474 14.763 -24.247 1.00 47.00 100 GLY A CA 1
ATOM 684 C C . GLY A 1 100 ? 16.660 15.083 -23.337 1.00 47.00 100 GLY A C 1
ATOM 685 O O . GLY A 1 100 ? 17.147 16.208 -23.362 1.00 47.00 100 GLY A O 1
ATOM 686 N N . GLY A 1 101 ? 17.194 14.096 -22.609 1.00 46.03 101 GLY A N 1
ATOM 687 C CA . GLY A 1 101 ? 18.482 14.224 -21.913 1.00 46.03 101 GLY A CA 1
ATOM 688 C C . GLY A 1 101 ? 18.487 15.079 -20.640 1.00 46.03 101 GLY A C 1
ATOM 689 O O . GLY A 1 101 ? 19.564 15.507 -20.232 1.00 46.03 101 GLY A O 1
ATOM 690 N N . GLU A 1 102 ? 17.339 15.324 -20.002 1.00 54.53 102 GLU A N 1
ATOM 691 C CA . GLU A 1 102 ? 17.332 15.920 -18.661 1.00 54.53 102 GLU A CA 1
ATOM 692 C C . GLU A 1 102 ? 17.620 14.864 -17.585 1.00 54.53 102 GLU A C 1
ATOM 694 O O . GLU A 1 102 ? 17.085 13.754 -17.601 1.00 54.53 102 GLU A O 1
ATOM 699 N N . GLU A 1 103 ? 18.523 15.211 -16.671 1.00 57.78 103 GLU A N 1
ATOM 700 C CA . GLU A 1 103 ? 18.945 14.367 -15.558 1.00 57.78 103 GLU A CA 1
ATOM 701 C C . GLU A 1 103 ? 17.828 14.323 -14.506 1.00 57.78 103 GLU A C 1
ATOM 703 O O . GLU A 1 103 ? 17.497 15.337 -13.891 1.00 57.78 103 GLU A O 1
ATOM 708 N N . VAL A 1 104 ? 17.221 13.149 -14.315 1.00 65.25 104 VAL A N 1
ATOM 709 C CA . VAL A 1 104 ? 16.159 12.956 -13.321 1.00 65.25 104 VAL A CA 1
ATOM 710 C C . VAL A 1 104 ? 16.791 12.894 -11.935 1.00 65.25 104 VAL A C 1
ATOM 712 O O . VAL A 1 104 ? 17.616 12.022 -11.665 1.00 65.25 104 VAL A O 1
ATOM 715 N N . MET A 1 105 ? 16.400 13.801 -11.037 1.00 68.06 105 MET A N 1
ATOM 716 C CA . MET A 1 105 ? 16.829 13.751 -9.639 1.00 68.06 105 MET A CA 1
ATOM 717 C C . MET A 1 105 ? 16.300 12.477 -8.963 1.00 68.06 105 MET A C 1
ATOM 719 O O . MET A 1 105 ? 15.102 12.337 -8.700 1.00 68.06 105 MET A O 1
ATOM 723 N N . MET A 1 106 ? 17.221 11.560 -8.675 1.00 79.50 106 MET A N 1
ATOM 724 C CA . MET A 1 106 ? 16.954 10.323 -7.950 1.00 79.50 106 MET A CA 1
ATOM 725 C C . MET A 1 106 ? 17.258 10.511 -6.460 1.00 79.50 106 MET A C 1
ATOM 727 O O . MET A 1 106 ? 18.302 11.057 -6.097 1.00 79.50 106 MET A O 1
ATOM 731 N N . ALA A 1 107 ? 16.372 10.028 -5.593 1.00 82.88 107 ALA A N 1
ATOM 732 C CA . ALA A 1 107 ? 16.585 9.964 -4.153 1.00 82.88 107 ALA A CA 1
ATOM 733 C C . ALA A 1 107 ? 16.724 8.514 -3.692 1.00 82.88 107 ALA A C 1
ATOM 735 O O . ALA A 1 107 ? 16.041 7.615 -4.184 1.00 82.88 107 ALA A O 1
ATOM 736 N N . GLN A 1 108 ? 17.605 8.293 -2.717 1.00 89.19 108 GLN A N 1
ATOM 737 C CA . GLN A 1 108 ? 17.742 6.999 -2.060 1.00 89.19 108 GLN A CA 1
ATOM 738 C C . GLN A 1 108 ? 16.716 6.865 -0.938 1.00 89.19 108 GLN A C 1
ATOM 740 O O . GLN A 1 108 ? 16.695 7.673 -0.008 1.00 89.19 108 GLN A O 1
ATOM 745 N N . VAL A 1 109 ? 15.923 5.800 -0.984 1.00 91.12 109 VAL A N 1
ATOM 746 C CA . VAL A 1 109 ? 14.911 5.486 0.026 1.00 91.12 109 VAL A CA 1
ATOM 747 C C . VAL A 1 109 ? 15.092 4.054 0.524 1.00 91.12 109 VAL A C 1
ATOM 749 O O . VAL A 1 109 ? 15.450 3.145 -0.228 1.00 91.12 109 VAL A O 1
ATOM 752 N N . ARG A 1 110 ? 14.878 3.838 1.824 1.00 94.50 110 ARG A N 1
ATOM 753 C CA . ARG A 1 110 ? 14.887 2.490 2.410 1.00 94.50 110 ARG A CA 1
ATOM 754 C C . ARG A 1 110 ? 13.587 1.778 2.086 1.00 94.50 110 ARG A C 1
ATOM 756 O O . ARG A 1 110 ? 12.523 2.393 2.120 1.00 94.50 110 ARG A O 1
ATOM 763 N N . THR A 1 111 ? 13.657 0.475 1.873 1.00 94.31 111 THR A N 1
ATOM 764 C CA . THR A 1 111 ? 12.454 -0.339 1.720 1.00 94.31 111 THR A CA 1
ATOM 765 C C . THR A 1 111 ? 11.960 -0.856 3.069 1.00 94.31 111 THR A C 1
ATOM 767 O O . THR A 1 111 ? 12.747 -1.050 3.999 1.00 94.31 111 THR A O 1
ATOM 770 N N . ALA A 1 112 ? 10.654 -1.077 3.172 1.00 95.19 112 ALA A N 1
ATOM 771 C CA . ALA A 1 112 ? 10.005 -1.800 4.260 1.00 95.19 112 ALA A CA 1
ATOM 772 C C . ALA A 1 112 ? 8.965 -2.769 3.674 1.00 95.19 112 ALA A C 1
ATOM 774 O O . ALA A 1 112 ? 8.386 -2.483 2.626 1.00 95.19 112 ALA A O 1
ATOM 775 N N . SER A 1 113 ? 8.723 -3.904 4.333 1.00 96.88 113 SER A N 1
ATOM 776 C CA . SER A 1 113 ? 7.599 -4.775 3.972 1.00 96.88 113 SER A CA 1
ATOM 777 C C . SER A 1 113 ? 6.292 -4.233 4.550 1.00 96.88 113 SER A C 1
ATOM 779 O O . SER A 1 113 ? 6.293 -3.566 5.589 1.00 96.88 113 SER A O 1
ATOM 781 N N . VAL A 1 114 ? 5.165 -4.554 3.909 1.00 97.44 114 VAL A N 1
ATOM 782 C CA . VAL A 1 114 ? 3.831 -4.237 4.449 1.00 97.44 114 VAL A CA 1
ATOM 783 C C . VAL A 1 114 ? 3.643 -4.889 5.823 1.00 97.44 114 VAL A C 1
ATOM 785 O O . VAL A 1 114 ? 3.161 -4.233 6.746 1.00 97.44 114 VAL A O 1
ATOM 788 N N . ASP A 1 115 ? 4.087 -6.139 5.980 1.00 97.12 115 ASP A N 1
ATOM 789 C CA . ASP A 1 115 ? 4.046 -6.880 7.245 1.00 97.12 115 ASP A CA 1
ATOM 790 C C . ASP A 1 115 ? 4.791 -6.149 8.378 1.00 97.12 115 ASP A C 1
ATOM 792 O O . ASP A 1 115 ? 4.272 -6.040 9.494 1.00 97.12 115 ASP A O 1
ATOM 796 N N . LEU A 1 116 ? 5.980 -5.599 8.091 1.00 95.94 116 LEU A N 1
ATOM 797 C CA . LEU A 1 116 ? 6.774 -4.855 9.072 1.00 95.94 116 LEU A CA 1
ATOM 798 C C . LEU A 1 116 ? 6.029 -3.602 9.528 1.00 95.94 116 LEU A C 1
ATOM 800 O O . LEU A 1 116 ? 5.819 -3.435 10.728 1.00 95.94 116 LEU A O 1
ATOM 804 N N . VAL A 1 117 ? 5.581 -2.767 8.586 1.00 96.62 117 VAL A N 1
ATOM 805 C CA . VAL A 1 117 ? 4.871 -1.518 8.909 1.00 96.62 117 VAL A CA 1
ATOM 806 C C . VAL A 1 117 ? 3.603 -1.814 9.708 1.00 96.62 117 VAL A C 1
ATOM 808 O O . VAL A 1 117 ? 3.338 -1.160 10.716 1.00 96.62 117 VAL A O 1
ATOM 811 N N . ALA A 1 118 ? 2.841 -2.837 9.308 1.00 97.00 118 ALA A N 1
ATOM 812 C CA . ALA A 1 118 ? 1.652 -3.252 10.040 1.00 97.00 118 ALA A CA 1
ATOM 813 C C . ALA A 1 118 ? 1.984 -3.625 11.497 1.00 97.00 118 ALA A C 1
ATOM 815 O O . ALA A 1 118 ? 1.309 -3.170 12.423 1.00 97.00 118 ALA A O 1
ATOM 816 N N . SER A 1 119 ? 3.043 -4.414 11.703 1.00 96.06 119 SER A N 1
ATOM 817 C CA . SER A 1 119 ? 3.457 -4.875 13.030 1.00 96.06 119 SER A CA 1
ATOM 818 C C . SER A 1 119 ? 4.010 -3.762 13.925 1.00 96.06 119 SER A C 1
ATOM 820 O O . SER A 1 119 ? 3.719 -3.757 15.120 1.00 96.06 119 SER A O 1
ATOM 822 N N . GLU A 1 120 ? 4.767 -2.814 13.367 1.00 95.62 120 GLU A N 1
ATOM 823 C CA . GLU A 1 120 ? 5.361 -1.711 14.126 1.00 95.62 120 GLU A CA 1
ATOM 824 C C . GLU A 1 120 ? 4.299 -0.709 14.574 1.00 95.62 120 GLU A C 1
ATOM 826 O O . GLU A 1 120 ? 4.282 -0.309 15.739 1.00 95.62 120 GLU A O 1
ATOM 831 N N . VAL A 1 121 ? 3.377 -0.350 13.675 1.00 95.25 121 VAL A N 1
ATOM 832 C CA . VAL A 1 121 ? 2.343 0.638 13.989 1.00 95.25 121 VAL A CA 1
ATOM 833 C C . VAL A 1 121 ? 1.239 0.012 14.822 1.00 95.25 121 VAL A C 1
ATOM 835 O O . VAL A 1 121 ? 0.905 0.492 15.905 1.00 95.25 121 VAL A O 1
ATOM 838 N N . PHE A 1 122 ? 0.632 -1.068 14.340 1.00 96.25 122 PHE A N 1
ATOM 839 C CA . PHE A 1 122 ? -0.592 -1.587 14.944 1.00 96.25 122 PHE A CA 1
ATOM 840 C C . PHE A 1 122 ? -0.329 -2.662 16.001 1.00 96.25 122 PHE A C 1
ATOM 842 O O . PHE A 1 122 ? -1.172 -2.854 16.878 1.00 96.25 122 PHE A O 1
ATOM 849 N N . GLY A 1 123 ? 0.850 -3.286 15.979 1.00 95.81 123 GLY A N 1
ATOM 850 C CA . GLY A 1 123 ? 1.207 -4.456 16.778 1.00 95.81 123 GLY A CA 1
ATOM 851 C C . GLY A 1 123 ? 1.134 -5.741 15.948 1.00 95.81 123 GLY A C 1
ATOM 852 O O . GLY A 1 123 ? 0.319 -5.857 15.036 1.00 95.81 123 GLY A O 1
ATOM 853 N N . ALA A 1 124 ? 1.972 -6.730 16.271 1.00 92.94 124 ALA A N 1
ATOM 854 C CA . ALA A 1 124 ? 2.095 -7.972 15.494 1.00 92.94 124 ALA A CA 1
ATOM 855 C C . ALA A 1 124 ? 0.764 -8.738 15.326 1.00 92.94 124 ALA A C 1
ATOM 857 O O . ALA A 1 124 ? 0.481 -9.263 14.246 1.00 92.94 124 ALA A O 1
ATOM 858 N N . ASP A 1 125 ? -0.073 -8.734 16.366 1.00 91.94 125 ASP A N 1
ATOM 859 C CA . ASP A 1 125 ? -1.363 -9.436 16.402 1.00 91.94 125 ASP A CA 1
ATOM 860 C C . ASP A 1 125 ? -2.553 -8.559 15.974 1.00 91.94 125 ASP A C 1
ATOM 862 O O . ASP A 1 125 ? -3.708 -8.984 16.056 1.00 91.94 125 ASP A O 1
ATOM 866 N N . ALA A 1 126 ? -2.310 -7.314 15.556 1.00 91.88 126 ALA A N 1
ATOM 867 C CA . ALA A 1 126 ? -3.386 -6.417 15.170 1.00 91.88 126 ALA A CA 1
ATOM 868 C C . ALA A 1 126 ? -3.992 -6.805 13.820 1.00 91.88 126 ALA A C 1
ATOM 870 O O . ALA A 1 126 ? -3.299 -7.178 12.873 1.00 91.88 126 ALA A O 1
ATOM 871 N N . THR A 1 127 ? -5.311 -6.660 13.722 1.00 95.69 127 THR A N 1
ATOM 872 C CA . THR A 1 127 ? -6.023 -6.747 12.448 1.00 95.69 127 THR A CA 1
ATOM 873 C C . THR A 1 127 ? -6.017 -5.384 11.765 1.00 95.69 127 THR A C 1
ATOM 875 O O . THR A 1 127 ? -6.294 -4.366 12.400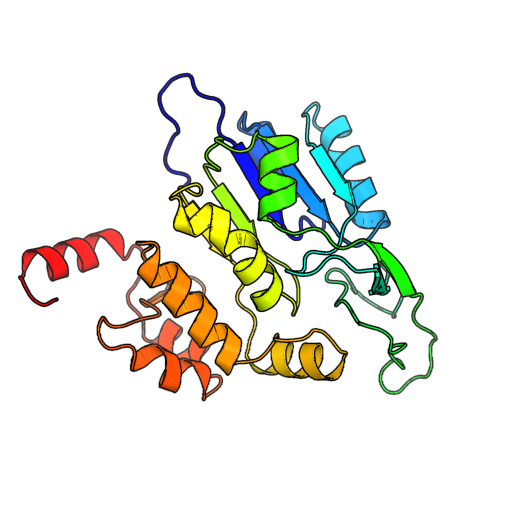 1.00 95.69 127 THR A O 1
ATOM 878 N N . ILE A 1 128 ? -5.743 -5.379 10.466 1.00 97.75 128 ILE A N 1
ATOM 879 C CA . ILE A 1 128 ? -5.927 -4.252 9.561 1.00 97.75 128 ILE A CA 1
ATOM 880 C C . ILE A 1 128 ? -7.342 -4.337 8.994 1.00 97.75 128 ILE A C 1
ATOM 882 O O . ILE A 1 128 ? -7.681 -5.258 8.251 1.00 97.75 128 ILE A O 1
ATOM 886 N N . ASP A 1 129 ? -8.201 -3.389 9.356 1.00 97.44 129 ASP A N 1
ATOM 887 C CA . ASP A 1 129 ? -9.578 -3.354 8.869 1.00 97.44 129 ASP A CA 1
ATOM 888 C C . ASP A 1 129 ? -9.639 -2.985 7.382 1.00 97.44 129 ASP A C 1
ATOM 890 O O . ASP A 1 129 ? -10.536 -3.448 6.678 1.00 97.44 129 ASP A O 1
ATOM 894 N N . PHE A 1 130 ? -8.689 -2.177 6.898 1.00 97.75 130 PHE A N 1
ATOM 895 C CA . PHE A 1 130 ? -8.565 -1.861 5.478 1.00 97.75 130 PHE A CA 1
ATOM 896 C C . PHE A 1 130 ? -7.108 -1.659 5.044 1.00 97.75 130 PHE A C 1
ATOM 898 O O . PHE A 1 130 ? -6.412 -0.798 5.586 1.00 97.75 130 PHE A O 1
ATOM 905 N N . LEU A 1 131 ? -6.667 -2.425 4.045 1.00 98.38 131 LEU A N 1
ATOM 906 C CA . LEU A 1 131 ? -5.362 -2.287 3.396 1.00 98.38 131 LEU A CA 1
ATOM 907 C C . LEU A 1 131 ? -5.534 -1.694 1.992 1.00 98.38 131 LEU A C 1
ATOM 909 O O . LEU A 1 131 ? -6.184 -2.298 1.141 1.00 98.38 131 LEU A O 1
ATOM 913 N N . LYS A 1 132 ? -4.923 -0.541 1.721 1.00 97.88 132 LYS A N 1
ATOM 914 C CA . LYS A 1 132 ? -4.754 -0.023 0.357 1.00 97.88 132 LYS A CA 1
ATOM 915 C C . LYS A 1 132 ? -3.326 -0.285 -0.111 1.00 97.88 132 LYS A C 1
ATOM 917 O O . LYS A 1 132 ? -2.396 -0.008 0.637 1.00 97.88 132 LYS A O 1
ATOM 922 N N . ILE A 1 133 ? -3.158 -0.753 -1.347 1.00 96.31 133 ILE A N 1
ATOM 923 C CA . ILE A 1 133 ? -1.867 -0.800 -2.047 1.00 96.31 133 ILE A CA 1
ATOM 924 C C . ILE A 1 133 ? -2.023 -0.113 -3.398 1.00 96.31 133 ILE A C 1
ATOM 926 O O . ILE A 1 133 ? -2.843 -0.527 -4.208 1.00 96.31 133 ILE A O 1
ATOM 930 N N . ASP A 1 134 ? -1.253 0.940 -3.627 1.00 92.88 134 ASP A N 1
ATOM 931 C CA . ASP A 1 134 ? -1.272 1.725 -4.861 1.00 92.88 134 ASP A CA 1
ATOM 932 C C . ASP A 1 134 ? 0.147 2.228 -5.126 1.00 92.88 134 ASP A C 1
ATOM 934 O O . ASP A 1 134 ? 0.535 3.319 -4.715 1.00 92.88 134 ASP A O 1
ATOM 938 N N . VAL A 1 135 ? 0.983 1.331 -5.644 1.00 88.75 135 VAL A N 1
ATOM 939 C CA . VAL A 1 135 ? 2.429 1.532 -5.753 1.00 88.75 135 VAL A CA 1
ATOM 940 C C . VAL A 1 135 ? 2.859 1.221 -7.176 1.00 88.75 135 VAL A C 1
ATOM 942 O O . VAL A 1 135 ? 3.022 0.069 -7.568 1.00 88.75 135 VAL A O 1
ATOM 945 N N . GLU A 1 136 ? 3.006 2.280 -7.955 1.00 82.19 136 GLU A N 1
ATOM 946 C CA . GLU A 1 136 ? 3.201 2.260 -9.402 1.00 82.19 136 GLU A CA 1
ATOM 947 C C . GLU A 1 136 ? 4.341 1.325 -9.837 1.00 82.19 136 GLU A C 1
ATOM 949 O O . GLU A 1 136 ? 5.529 1.648 -9.759 1.00 82.19 136 GLU A O 1
ATOM 954 N N . GLY A 1 137 ? 3.972 0.142 -10.330 1.00 79.00 137 GLY A N 1
ATOM 955 C CA . GLY A 1 137 ? 4.880 -0.841 -10.916 1.00 79.00 137 GLY A CA 1
ATOM 956 C C . GLY A 1 137 ? 5.573 -1.760 -9.913 1.00 79.00 137 GLY A C 1
ATOM 957 O O . GLY A 1 137 ? 6.347 -2.622 -10.335 1.00 79.00 137 GLY A O 1
ATOM 958 N N . VAL A 1 138 ? 5.311 -1.612 -8.613 1.00 88.62 138 VAL A N 1
ATOM 959 C CA . VAL A 1 138 ? 5.864 -2.472 -7.551 1.00 88.62 138 VAL A CA 1
ATOM 960 C C . VAL A 1 138 ? 4.767 -3.185 -6.753 1.00 88.62 138 VAL A C 1
ATOM 962 O O . VAL A 1 138 ? 4.991 -3.656 -5.637 1.00 88.62 138 VAL A O 1
ATOM 965 N N . GLU A 1 139 ? 3.582 -3.320 -7.350 1.00 90.62 139 GLU A N 1
ATOM 966 C CA . GLU A 1 139 ? 2.397 -3.918 -6.736 1.00 90.62 139 GLU A CA 1
ATOM 967 C C . GLU A 1 139 ? 2.648 -5.381 -6.341 1.00 90.62 139 GLU A C 1
ATOM 969 O O . GLU A 1 139 ? 2.243 -5.814 -5.262 1.00 90.62 139 GLU A O 1
ATOM 974 N N . ILE A 1 140 ? 3.366 -6.141 -7.182 1.00 91.50 140 ILE A N 1
ATOM 975 C CA . ILE A 1 140 ? 3.654 -7.562 -6.934 1.00 91.50 140 ILE A CA 1
ATOM 976 C C . ILE A 1 140 ? 4.598 -7.749 -5.732 1.00 91.50 140 ILE A C 1
ATOM 978 O O . ILE A 1 140 ? 4.225 -8.476 -4.808 1.00 91.50 140 ILE A O 1
ATOM 982 N N . PRO A 1 141 ? 5.773 -7.088 -5.651 1.00 93.31 141 PRO A N 1
ATOM 983 C CA . PRO A 1 141 ? 6.570 -7.074 -4.425 1.00 93.31 141 PRO A CA 1
ATOM 984 C C . PRO A 1 141 ? 5.798 -6.609 -3.187 1.00 93.31 141 PRO A C 1
ATOM 986 O O . PRO A 1 141 ? 5.926 -7.230 -2.133 1.00 93.31 141 PRO A O 1
ATOM 989 N N . ALA A 1 142 ? 4.972 -5.563 -3.301 1.00 95.25 142 ALA A N 1
ATOM 990 C CA . ALA A 1 142 ? 4.195 -5.059 -2.173 1.00 95.25 142 ALA A CA 1
ATOM 991 C C . ALA A 1 142 ? 3.188 -6.092 -1.651 1.00 95.25 142 ALA A C 1
ATOM 993 O O . ALA A 1 142 ? 3.133 -6.326 -0.444 1.00 95.25 142 ALA A O 1
ATOM 994 N N . LEU A 1 143 ? 2.470 -6.775 -2.544 1.00 95.12 143 LEU A N 1
ATOM 995 C CA . LEU A 1 143 ? 1.589 -7.887 -2.190 1.00 95.12 143 LEU A CA 1
ATOM 996 C C . LEU A 1 143 ? 2.343 -9.080 -1.602 1.00 95.12 143 LEU A C 1
ATOM 998 O O . LEU A 1 143 ? 1.895 -9.659 -0.619 1.00 95.12 143 LEU A O 1
ATOM 1002 N N . ARG A 1 144 ? 3.506 -9.451 -2.153 1.00 96.00 144 ARG A N 1
ATOM 1003 C CA . ARG A 1 144 ? 4.330 -10.515 -1.553 1.00 96.00 144 ARG A CA 1
ATOM 1004 C C . ARG A 1 144 ? 4.729 -10.170 -0.121 1.00 96.00 144 ARG A C 1
ATOM 1006 O O . ARG A 1 144 ? 4.727 -11.041 0.741 1.00 96.00 144 ARG A O 1
ATOM 1013 N N . SER A 1 145 ? 5.028 -8.898 0.122 1.00 96.75 145 SER A N 1
ATOM 1014 C CA . SER A 1 145 ? 5.432 -8.373 1.426 1.00 96.75 145 SER A CA 1
ATOM 1015 C C . SER A 1 145 ? 4.288 -8.230 2.444 1.00 96.75 145 SER A C 1
ATOM 1017 O O . SER A 1 145 ? 4.536 -7.740 3.544 1.00 96.75 145 SER A O 1
ATOM 1019 N N . SER A 1 146 ? 3.055 -8.595 2.065 1.00 97.06 146 SER A N 1
ATOM 1020 C CA . SER A 1 146 ? 1.879 -8.656 2.944 1.00 97.06 146 SER A CA 1
ATOM 1021 C C . SER A 1 146 ? 1.341 -10.079 3.130 1.00 97.06 146 SER A C 1
ATOM 1023 O O . SER A 1 146 ? 0.303 -10.273 3.768 1.00 97.06 146 SER A O 1
ATOM 1025 N N . LEU A 1 147 ? 2.002 -11.094 2.557 1.00 96.00 147 LEU A N 1
ATOM 1026 C CA . LEU A 1 147 ? 1.503 -12.470 2.566 1.00 96.00 147 LEU A CA 1
ATOM 1027 C C . LEU A 1 147 ? 1.471 -13.086 3.965 1.00 96.00 147 LEU A C 1
ATOM 1029 O O . LEU A 1 147 ? 0.633 -13.954 4.202 1.00 96.00 147 LEU A O 1
ATOM 1033 N N . GLU A 1 148 ? 2.334 -12.666 4.894 1.00 95.88 148 GLU A N 1
ATOM 1034 C CA . GLU A 1 148 ? 2.261 -13.158 6.270 1.00 95.88 148 GLU A CA 1
ATOM 1035 C C . GLU A 1 148 ? 1.021 -12.600 6.976 1.00 95.88 148 GLU A C 1
ATOM 1037 O O . GLU A 1 148 ? 0.274 -13.348 7.613 1.00 95.88 148 GLU A O 1
ATOM 1042 N N . LEU A 1 149 ? 0.768 -11.295 6.829 1.00 96.19 149 LEU A N 1
ATOM 1043 C CA . LEU A 1 149 ? -0.419 -10.633 7.356 1.00 96.19 149 LEU A CA 1
ATOM 1044 C C . LEU A 1 149 ? -1.700 -11.209 6.747 1.00 96.19 149 LEU A C 1
ATOM 1046 O O . LEU A 1 149 ? -2.643 -11.495 7.482 1.00 96.19 149 LEU A O 1
ATOM 1050 N N . LEU A 1 150 ? -1.736 -11.430 5.433 1.00 95.62 150 LEU A N 1
ATOM 1051 C CA . LEU A 1 150 ? -2.874 -12.051 4.752 1.00 95.62 150 LEU A CA 1
ATOM 1052 C C . LEU A 1 150 ? -3.052 -13.511 5.187 1.00 95.62 150 LEU A C 1
ATOM 1054 O O . LEU A 1 150 ? -4.143 -13.903 5.587 1.00 95.62 150 LEU A O 1
ATOM 1058 N N . GLY A 1 151 ? -1.982 -14.308 5.196 1.00 94.94 151 GLY A N 1
ATOM 1059 C CA . GLY A 1 151 ? -2.027 -15.733 5.535 1.00 94.94 151 GLY A CA 1
ATOM 1060 C C . GLY A 1 151 ? -2.554 -16.029 6.942 1.00 94.94 151 GLY A C 1
ATOM 1061 O O . GLY A 1 151 ? -3.132 -17.090 7.169 1.00 94.94 151 GLY A O 1
ATOM 1062 N N . ARG A 1 152 ? -2.411 -15.085 7.883 1.00 94.62 152 ARG A N 1
ATOM 1063 C CA . ARG A 1 152 ? -2.986 -15.189 9.236 1.00 94.62 152 ARG A CA 1
ATOM 1064 C C . ARG A 1 152 ? -4.383 -14.574 9.389 1.00 94.62 152 ARG A C 1
ATOM 1066 O O . ARG A 1 152 ? -4.875 -14.480 10.511 1.00 94.62 152 ARG A O 1
ATOM 1073 N N . GLY A 1 153 ? -5.013 -14.121 8.303 1.00 93.88 153 GLY A N 1
ATOM 1074 C CA . GLY A 1 153 ? -6.295 -13.408 8.341 1.00 93.88 153 GLY A CA 1
ATOM 1075 C C . GLY A 1 153 ? -6.196 -12.017 8.978 1.00 93.88 153 GLY A C 1
ATOM 1076 O O . GLY A 1 153 ? -7.171 -11.503 9.526 1.00 93.88 153 GLY A O 1
ATOM 1077 N N . GLY A 1 154 ? -5.007 -11.413 8.948 1.00 96.00 154 GLY A N 1
ATOM 1078 C CA . GLY A 1 154 ? -4.706 -10.122 9.559 1.00 96.00 154 GLY A CA 1
ATOM 1079 C C . GLY A 1 154 ? -5.252 -8.921 8.789 1.00 96.00 154 GLY A C 1
ATOM 1080 O O . GLY A 1 154 ? -5.185 -7.813 9.306 1.00 96.00 154 GLY A O 1
ATOM 1081 N N . VAL A 1 155 ? -5.822 -9.110 7.594 1.00 97.06 155 VAL A N 1
ATOM 1082 C CA . VAL A 1 155 ? -6.508 -8.055 6.828 1.00 97.06 155 VAL A CA 1
ATOM 1083 C C . VAL A 1 155 ? -7.984 -8.403 6.675 1.00 97.06 155 VAL A C 1
ATOM 1085 O O . VAL A 1 155 ? -8.310 -9.507 6.252 1.00 97.06 155 VAL A O 1
ATOM 1088 N N . ARG A 1 156 ? -8.901 -7.478 6.969 1.00 95.19 156 ARG A N 1
ATOM 1089 C CA . ARG A 1 156 ? -10.336 -7.713 6.733 1.00 95.19 156 ARG A CA 1
ATOM 1090 C C . ARG A 1 156 ? -10.731 -7.456 5.283 1.00 95.19 156 ARG A C 1
ATOM 1092 O O . ARG A 1 156 ? -11.361 -8.303 4.663 1.00 95.19 156 ARG A O 1
ATOM 1099 N N . ASP A 1 157 ? -10.380 -6.285 4.769 1.00 94.38 157 ASP A N 1
ATOM 1100 C CA . ASP A 1 157 ? -10.683 -5.853 3.409 1.00 94.38 157 ASP A CA 1
ATOM 1101 C C . ASP A 1 157 ? -9.426 -5.213 2.798 1.00 94.38 157 ASP A C 1
ATOM 1103 O O . ASP A 1 157 ? -8.690 -4.497 3.481 1.00 94.38 157 ASP A O 1
ATOM 1107 N N . ALA A 1 158 ? -9.184 -5.438 1.506 1.00 94.50 158 ALA A N 1
ATOM 1108 C CA . ALA A 1 158 ? -8.073 -4.824 0.786 1.00 94.50 158 ALA A CA 1
ATOM 1109 C C . ALA A 1 158 ? -8.518 -4.241 -0.560 1.00 94.50 158 ALA A C 1
ATOM 1111 O O . ALA A 1 158 ? -9.434 -4.755 -1.204 1.00 94.50 158 ALA A O 1
ATOM 1112 N N . SER A 1 159 ? -7.851 -3.174 -0.992 1.00 93.31 159 SER A N 1
ATOM 1113 C CA . SER A 1 159 ? -7.965 -2.606 -2.334 1.00 93.31 159 SER A CA 1
ATOM 1114 C C . SER A 1 159 ? -6.571 -2.402 -2.894 1.00 93.31 159 SER A C 1
ATOM 1116 O O . SER A 1 159 ? -5.760 -1.702 -2.293 1.00 93.31 159 SER A O 1
ATOM 1118 N N . VAL A 1 160 ? -6.305 -2.993 -4.051 1.00 91.56 160 VAL A N 1
ATOM 1119 C CA . VAL A 1 160 ? -4.992 -2.938 -4.687 1.00 91.56 160 VAL A CA 1
ATOM 1120 C C . VAL A 1 160 ? -5.166 -2.356 -6.079 1.00 91.56 160 VAL A C 1
ATOM 1122 O O . VAL A 1 160 ? -5.955 -2.891 -6.861 1.00 91.56 160 VAL A O 1
ATOM 1125 N N . GLU A 1 161 ? -4.476 -1.256 -6.384 1.00 87.19 161 GLU A N 1
ATOM 1126 C CA . GLU A 1 161 ? -4.283 -0.875 -7.779 1.00 87.19 161 GLU A CA 1
ATOM 1127 C C . GLU A 1 161 ? -3.433 -1.974 -8.406 1.00 87.19 161 GLU A C 1
ATOM 1129 O O . GLU A 1 161 ? -2.338 -2.250 -7.935 1.00 87.19 161 GLU A O 1
ATOM 1134 N N . PHE A 1 162 ? -3.970 -2.669 -9.405 1.00 82.69 162 PHE A N 1
ATOM 1135 C CA . PHE A 1 162 ? -3.266 -3.753 -10.075 1.00 82.69 162 PHE A CA 1
ATOM 1136 C C . PHE A 1 162 ? -2.922 -3.289 -11.484 1.00 82.69 162 PHE A C 1
ATOM 1138 O O . PHE A 1 162 ? -3.786 -3.266 -12.363 1.00 82.69 162 PHE A O 1
ATOM 1145 N N . GLY A 1 163 ? -1.674 -2.855 -11.666 1.00 78.56 163 GLY A N 1
ATOM 1146 C CA . GLY A 1 163 ? -1.184 -2.343 -12.941 1.00 78.56 163 GLY A CA 1
ATOM 1147 C C . GLY A 1 163 ? -1.232 -3.372 -14.083 1.00 78.56 163 GLY A C 1
ATOM 1148 O O . GLY A 1 163 ? -1.430 -4.568 -13.865 1.00 78.56 163 GLY A O 1
ATOM 1149 N N . PRO A 1 164 ? -1.048 -2.934 -15.339 1.00 79.19 164 PRO A N 1
ATOM 1150 C CA . PRO A 1 164 ? -0.952 -3.849 -16.471 1.00 79.19 164 PRO A CA 1
ATOM 1151 C C . PRO A 1 164 ? 0.383 -4.613 -16.462 1.00 79.19 164 PRO A C 1
ATOM 1153 O O . PRO A 1 164 ? 1.410 -4.084 -16.040 1.00 79.19 164 PRO A O 1
ATOM 1156 N N . ALA A 1 165 ? 0.402 -5.813 -17.053 1.00 80.12 165 ALA A N 1
ATOM 1157 C CA . ALA A 1 165 ? 1.589 -6.676 -17.162 1.00 80.12 165 ALA A CA 1
ATOM 1158 C C . ALA A 1 165 ? 2.844 -5.963 -17.700 1.00 80.12 165 ALA A C 1
ATOM 1160 O O . ALA A 1 165 ? 3.959 -6.222 -17.244 1.00 80.12 165 ALA A O 1
ATOM 1161 N N . LYS A 1 166 ? 2.655 -5.037 -18.648 1.00 79.69 166 LYS A N 1
ATOM 1162 C CA . LYS A 1 166 ? 3.726 -4.212 -19.211 1.00 79.69 166 LYS A CA 1
ATOM 1163 C C . LYS A 1 166 ? 4.451 -3.383 -18.143 1.00 79.69 166 LYS A C 1
ATOM 1165 O O . LYS A 1 166 ? 5.675 -3.320 -18.173 1.00 79.69 166 LYS A O 1
ATOM 1170 N N . ARG A 1 167 ? 3.714 -2.803 -17.187 1.00 81.12 167 ARG A N 1
ATOM 1171 C CA . ARG A 1 167 ? 4.275 -1.976 -16.105 1.00 81.12 167 ARG A CA 1
ATOM 1172 C C . ARG A 1 167 ? 5.227 -2.798 -15.236 1.00 81.12 167 ARG A C 1
ATOM 1174 O O . ARG A 1 167 ? 6.320 -2.348 -14.920 1.00 81.12 167 ARG A O 1
ATOM 1181 N N . TRP A 1 168 ? 4.851 -4.034 -14.911 1.00 83.62 168 TRP A N 1
ATOM 1182 C CA . TRP A 1 168 ? 5.709 -4.933 -14.137 1.00 83.62 168 TRP A CA 1
ATOM 1183 C C . TRP A 1 168 ? 6.955 -5.340 -14.915 1.00 83.62 168 TRP A C 1
ATOM 1185 O O . TRP A 1 168 ? 8.058 -5.216 -14.396 1.00 83.62 168 TRP A O 1
ATOM 1195 N N . ALA A 1 169 ? 6.799 -5.735 -16.183 1.00 80.56 169 ALA A N 1
ATOM 1196 C CA . ALA A 1 169 ? 7.936 -6.103 -17.024 1.00 80.56 169 ALA A CA 1
ATOM 1197 C C . ALA A 1 169 ? 8.976 -4.970 -17.129 1.00 80.56 169 ALA A C 1
ATOM 1199 O O . ALA A 1 169 ? 10.177 -5.237 -17.108 1.00 80.56 169 ALA A O 1
ATOM 1200 N N . GLU A 1 170 ? 8.533 -3.711 -17.198 1.00 80.62 170 GLU A N 1
ATOM 1201 C CA . GLU A 1 170 ? 9.412 -2.538 -17.130 1.00 80.62 170 GLU A CA 1
ATOM 1202 C C . GLU A 1 170 ? 10.108 -2.425 -15.761 1.00 80.62 170 GLU A C 1
ATOM 1204 O O . GLU A 1 170 ? 11.325 -2.254 -15.705 1.00 80.62 170 GLU A O 1
ATOM 1209 N N . SER A 1 171 ? 9.385 -2.586 -14.648 1.00 82.75 171 SER A N 1
ATOM 1210 C CA . SER A 1 171 ? 9.983 -2.589 -13.302 1.00 82.75 171 SER A CA 1
ATOM 1211 C C . SER A 1 171 ? 11.031 -3.692 -13.109 1.00 82.75 171 SER A C 1
ATOM 1213 O O . SER A 1 171 ? 12.088 -3.441 -12.527 1.00 82.75 171 SER A O 1
ATOM 1215 N N . GLU A 1 172 ? 10.788 -4.904 -13.615 1.00 83.25 172 GLU A N 1
ATOM 1216 C CA . GLU A 1 172 ? 11.753 -6.007 -13.540 1.00 83.25 172 GLU A CA 1
ATOM 1217 C C . GLU A 1 172 ? 13.013 -5.722 -14.369 1.00 83.25 172 GLU A C 1
ATOM 1219 O O . GLU A 1 172 ? 14.125 -5.977 -13.900 1.00 83.25 172 GLU A O 1
ATOM 1224 N N . GLN A 1 173 ? 12.876 -5.102 -15.548 1.00 81.38 173 GLN A N 1
ATOM 1225 C CA . GLN A 1 173 ? 14.021 -4.614 -16.331 1.00 81.38 173 GLN A CA 1
ATOM 1226 C C . GLN A 1 173 ? 14.840 -3.551 -15.580 1.00 81.38 173 GLN A C 1
ATOM 1228 O O . GLN A 1 173 ? 16.044 -3.429 -15.806 1.00 81.38 173 GLN A O 1
ATOM 1233 N N . HIS A 1 174 ? 14.209 -2.820 -14.659 1.00 78.75 174 HIS A N 1
ATOM 1234 C CA . HIS A 1 174 ? 14.844 -1.845 -13.768 1.00 78.75 174 HIS A CA 1
ATOM 1235 C C . HIS A 1 174 ? 15.241 -2.421 -12.395 1.00 78.75 174 HIS A C 1
ATOM 1237 O O . HIS A 1 174 ? 15.491 -1.677 -11.445 1.00 78.75 174 HIS A O 1
ATOM 1243 N N . GLY A 1 175 ? 15.335 -3.749 -12.279 1.00 80.12 175 GLY A N 1
ATOM 1244 C CA . GLY A 1 175 ? 15.913 -4.422 -11.116 1.00 80.12 175 GLY A CA 1
ATOM 1245 C C . GLY A 1 175 ? 14.937 -4.711 -9.974 1.00 80.12 175 GLY A C 1
ATOM 1246 O O . GLY A 1 175 ? 15.364 -5.219 -8.935 1.00 80.12 175 GLY A O 1
ATOM 1247 N N . VAL A 1 176 ? 13.637 -4.447 -10.140 1.00 81.88 176 VAL A N 1
ATOM 1248 C CA . VAL A 1 176 ? 12.617 -4.844 -9.158 1.00 81.88 176 VAL A CA 1
ATOM 1249 C C . VAL A 1 176 ? 12.302 -6.334 -9.325 1.00 81.88 176 VAL A C 1
ATOM 1251 O O . VAL A 1 176 ? 11.425 -6.737 -10.088 1.00 81.88 176 VAL A O 1
ATOM 1254 N N . ALA A 1 177 ? 13.054 -7.177 -8.618 1.00 83.62 177 ALA A N 1
ATOM 1255 C CA . ALA A 1 177 ? 12.969 -8.629 -8.752 1.00 83.62 177 ALA A CA 1
ATOM 1256 C C . ALA A 1 177 ? 11.561 -9.177 -8.449 1.00 83.62 177 ALA A C 1
ATOM 1258 O O . ALA A 1 177 ? 11.021 -8.981 -7.356 1.00 83.62 177 ALA A O 1
ATOM 1259 N N . GLY A 1 178 ? 10.997 -9.942 -9.388 1.00 83.25 178 GLY A N 1
ATOM 1260 C CA . GLY A 1 178 ? 9.677 -10.559 -9.233 1.00 83.25 178 GLY A CA 1
ATOM 1261 C C . GLY A 1 178 ? 8.504 -9.630 -9.548 1.00 83.25 178 GLY A C 1
ATOM 1262 O O . GLY A 1 178 ? 7.362 -10.006 -9.301 1.00 83.25 178 GLY A O 1
ATOM 1263 N N . ALA A 1 179 ? 8.746 -8.445 -10.111 1.00 86.31 179 ALA A N 1
ATOM 1264 C CA . ALA A 1 179 ? 7.701 -7.656 -10.753 1.00 86.31 179 ALA A CA 1
ATOM 1265 C C . ALA A 1 179 ? 7.427 -8.218 -12.158 1.00 86.31 179 ALA A C 1
ATOM 1267 O O . ALA A 1 179 ? 7.810 -7.632 -13.158 1.00 86.31 179 ALA A O 1
ATOM 1268 N N . ASN A 1 180 ? 6.780 -9.378 -12.268 1.00 84.38 180 ASN A N 1
ATOM 1269 C CA . ASN A 1 180 ? 6.460 -9.966 -13.571 1.00 84.38 180 ASN A CA 1
ATOM 1270 C C . ASN A 1 180 ? 5.123 -10.719 -13.563 1.00 84.38 180 ASN A C 1
ATOM 1272 O O . ASN A 1 180 ? 4.608 -11.038 -12.489 1.00 84.38 180 ASN A O 1
ATOM 1276 N N . PRO A 1 181 ? 4.545 -11.028 -14.742 1.00 81.69 181 PRO A N 1
ATOM 1277 C CA . PRO A 1 181 ? 3.234 -11.671 -14.816 1.00 81.69 181 PRO A CA 1
ATOM 1278 C C . PRO A 1 181 ? 3.159 -13.036 -14.119 1.00 81.69 181 PRO A C 1
ATOM 1280 O O . PRO A 1 181 ? 2.143 -13.346 -13.506 1.00 81.69 181 PRO A O 1
ATOM 1283 N N . ALA A 1 182 ? 4.226 -13.840 -14.155 1.00 82.88 182 ALA A N 1
ATOM 1284 C CA . ALA A 1 182 ? 4.232 -15.144 -13.489 1.00 82.88 182 ALA A CA 1
ATOM 1285 C C . ALA A 1 182 ? 4.182 -14.995 -11.959 1.00 82.88 182 ALA A C 1
ATOM 1287 O O . ALA A 1 182 ? 3.432 -15.696 -11.283 1.00 82.88 182 ALA A O 1
ATOM 1288 N N . ALA A 1 183 ? 4.930 -14.034 -11.412 1.00 87.69 183 ALA A N 1
ATOM 1289 C CA . ALA A 1 183 ? 4.877 -13.692 -9.995 1.00 87.69 183 ALA A CA 1
ATOM 1290 C C . ALA A 1 183 ? 3.526 -13.075 -9.590 1.00 87.69 183 ALA A C 1
ATOM 1292 O O . ALA A 1 183 ? 3.066 -13.289 -8.468 1.00 87.69 183 ALA A O 1
ATOM 1293 N N . ALA A 1 184 ? 2.864 -12.353 -10.500 1.00 84.81 184 ALA A N 1
ATOM 1294 C CA . ALA A 1 184 ? 1.515 -11.841 -10.283 1.00 84.81 184 ALA A CA 1
ATOM 1295 C C . ALA A 1 184 ? 0.485 -12.974 -10.124 1.00 84.81 184 ALA A C 1
ATOM 1297 O O . ALA A 1 184 ? -0.342 -12.936 -9.217 1.00 84.81 184 ALA A O 1
ATOM 1298 N N . VAL A 1 185 ? 0.560 -14.013 -10.957 1.00 81.75 185 VAL A N 1
ATOM 1299 C CA . VAL A 1 185 ? -0.305 -15.196 -10.825 1.00 81.75 185 VAL A CA 1
ATOM 1300 C C . VAL A 1 185 ? -0.010 -15.950 -9.522 1.00 81.75 185 VAL A C 1
ATOM 1302 O O . VAL A 1 185 ? -0.933 -16.275 -8.775 1.00 81.75 185 VAL A O 1
ATOM 1305 N N . ASP A 1 186 ? 1.268 -16.154 -9.185 1.00 85.75 186 ASP A N 1
ATOM 1306 C CA . ASP A 1 186 ? 1.678 -16.801 -7.929 1.00 85.75 186 ASP A CA 1
ATOM 1307 C C . ASP A 1 186 ? 1.154 -16.063 -6.684 1.00 85.75 186 ASP A C 1
ATOM 1309 O O . ASP A 1 186 ? 0.610 -16.693 -5.773 1.00 85.75 186 ASP A O 1
ATOM 1313 N N . VAL A 1 187 ? 1.259 -14.728 -6.636 1.00 89.12 187 VAL A N 1
ATOM 1314 C CA . VAL A 1 187 ? 0.772 -13.967 -5.475 1.00 89.12 187 VAL A CA 1
ATOM 1315 C C . VAL A 1 187 ? -0.751 -14.037 -5.347 1.00 89.12 187 VAL A C 1
ATOM 1317 O O . VAL A 1 187 ? -1.256 -14.168 -4.234 1.00 89.12 187 VAL A O 1
ATOM 1320 N N . LEU A 1 188 ? -1.490 -14.048 -6.462 1.00 85.75 188 LEU A N 1
ATOM 1321 C CA . LEU A 1 188 ? -2.946 -14.218 -6.448 1.00 85.75 188 LEU A CA 1
ATOM 1322 C C . LEU A 1 188 ? -3.360 -15.603 -5.938 1.00 85.75 188 LEU A C 1
ATOM 1324 O O . LEU A 1 188 ? -4.277 -15.692 -5.125 1.00 85.75 188 LEU A O 1
ATOM 1328 N N . HIS A 1 189 ? -2.657 -16.669 -6.331 1.00 83.38 189 HIS A N 1
ATOM 1329 C CA . HIS A 1 189 ? -2.898 -18.005 -5.777 1.00 83.38 189 HIS A CA 1
ATOM 1330 C C . HIS A 1 189 ? -2.638 -18.075 -4.272 1.00 83.38 189 HIS A C 1
ATOM 1332 O O . HIS A 1 189 ? -3.353 -18.768 -3.554 1.00 83.38 189 HIS A O 1
ATOM 1338 N N . LYS A 1 190 ? -1.633 -17.355 -3.768 1.00 89.19 190 LYS A N 1
ATOM 1339 C CA . LYS A 1 190 ? -1.353 -17.304 -2.326 1.00 89.19 190 LYS A CA 1
ATOM 1340 C C . LYS A 1 190 ? -2.418 -16.526 -1.554 1.00 89.19 190 LYS A C 1
ATOM 1342 O O . LYS A 1 190 ? -2.743 -16.911 -0.435 1.00 89.19 190 LYS A O 1
ATOM 1347 N N . ILE A 1 191 ? -2.977 -15.473 -2.148 1.00 88.94 191 ILE A N 1
ATOM 1348 C CA . ILE A 1 191 ? -4.111 -14.722 -1.586 1.00 88.94 191 ILE A CA 1
ATOM 1349 C C . ILE A 1 191 ? -5.364 -15.608 -1.519 1.00 88.94 191 ILE A C 1
ATOM 1351 O O . ILE A 1 191 ? -6.028 -15.651 -0.484 1.00 88.94 191 ILE A O 1
ATOM 1355 N N . ASP A 1 192 ? -5.644 -16.363 -2.583 1.00 83.62 192 ASP A N 1
ATOM 1356 C CA . ASP A 1 192 ? -6.738 -17.342 -2.624 1.00 83.62 192 ASP A CA 1
ATOM 1357 C C . ASP A 1 192 ? -6.545 -18.450 -1.575 1.00 83.62 192 ASP A C 1
ATOM 1359 O O . ASP A 1 192 ? -7.436 -18.724 -0.773 1.00 83.62 192 ASP A O 1
ATOM 1363 N N . ALA A 1 193 ? -5.332 -19.004 -1.472 1.00 86.00 193 ALA A N 1
ATOM 1364 C CA . ALA A 1 193 ? -4.984 -19.997 -0.455 1.00 86.00 193 ALA A CA 1
ATOM 1365 C C . ALA A 1 193 ? -5.087 -19.461 0.988 1.00 86.00 193 ALA A C 1
ATOM 1367 O O . ALA A 1 193 ? -5.296 -20.244 1.916 1.00 86.00 193 ALA A O 1
ATOM 1368 N N . ALA A 1 194 ? -4.966 -18.144 1.185 1.00 88.06 194 ALA A N 1
ATOM 1369 C CA . ALA A 1 194 ? -5.205 -17.474 2.463 1.00 88.06 194 ALA A CA 1
ATOM 1370 C C . ALA A 1 194 ? -6.705 -17.255 2.767 1.00 88.06 194 ALA A C 1
ATOM 1372 O O . ALA A 1 194 ? -7.048 -16.760 3.841 1.00 88.06 194 ALA A O 1
ATOM 1373 N N . GLY A 1 195 ? -7.604 -17.649 1.859 1.00 87.12 195 GLY A N 1
ATOM 1374 C CA . GLY A 1 195 ? -9.055 -17.611 2.045 1.00 87.12 195 GLY A CA 1
ATOM 1375 C C . GLY A 1 195 ? -9.715 -16.290 1.649 1.00 87.12 195 GLY A C 1
ATOM 1376 O O . GLY A 1 195 ? -10.823 -16.012 2.110 1.00 87.12 195 GLY A O 1
ATOM 1377 N N . TYR A 1 196 ? -9.054 -15.466 0.830 1.00 85.31 196 TYR A N 1
ATOM 1378 C CA . TYR A 1 196 ? -9.618 -14.206 0.346 1.00 85.31 196 TYR A CA 1
ATOM 1379 C C . TYR A 1 196 ? -10.319 -14.373 -0.999 1.00 85.31 196 TYR A C 1
ATOM 1381 O O . TYR A 1 196 ? -9.727 -14.830 -1.972 1.00 85.31 196 TYR A O 1
ATOM 1389 N N . ASP A 1 197 ? -11.542 -13.852 -1.086 1.00 81.00 197 ASP A N 1
ATOM 1390 C CA . ASP A 1 197 ? -12.199 -13.629 -2.370 1.00 81.00 197 ASP A CA 1
ATOM 1391 C C . ASP A 1 197 ? -11.615 -12.371 -3.035 1.00 81.00 197 ASP A C 1
ATOM 1393 O O . ASP A 1 197 ? -11.894 -11.239 -2.621 1.00 81.00 197 ASP A O 1
ATOM 1397 N N . ALA A 1 198 ? -10.824 -12.545 -4.090 1.00 79.44 198 ALA A N 1
ATOM 1398 C CA . ALA A 1 198 ? -10.335 -11.430 -4.896 1.00 79.44 198 ALA A CA 1
ATOM 1399 C C . ALA A 1 198 ? -11.361 -11.035 -5.977 1.00 79.44 198 ALA A C 1
ATOM 1401 O O . ALA A 1 198 ? -12.130 -11.863 -6.457 1.00 79.44 198 ALA A O 1
ATOM 1402 N N . TYR A 1 199 ? -11.380 -9.761 -6.380 1.00 77.75 199 TYR A N 1
ATOM 1403 C CA . TYR A 1 199 ? -12.265 -9.226 -7.426 1.00 77.75 199 TYR A CA 1
ATOM 1404 C C . TYR A 1 199 ? -11.522 -8.169 -8.248 1.00 77.75 199 TYR A C 1
ATOM 1406 O O . TYR A 1 199 ? -10.983 -7.223 -7.677 1.00 77.75 199 TYR A O 1
ATOM 1414 N N . LEU A 1 200 ? -11.533 -8.282 -9.579 1.00 74.06 200 LEU A N 1
ATOM 1415 C CA . LEU A 1 200 ? -11.045 -7.219 -10.462 1.00 74.06 200 LEU A CA 1
ATOM 1416 C C . LEU A 1 200 ? -12.179 -6.249 -10.747 1.00 74.06 200 LEU A C 1
ATOM 1418 O O . LEU A 1 200 ? -13.286 -6.661 -11.102 1.00 74.06 200 LEU A O 1
ATOM 1422 N N . THR A 1 201 ? -11.904 -4.955 -10.614 1.00 70.31 201 THR A N 1
ATOM 1423 C CA . THR A 1 201 ? -12.905 -3.910 -10.835 1.00 70.31 201 THR A CA 1
ATOM 1424 C C . THR A 1 201 ? -12.393 -2.863 -11.810 1.00 70.31 201 THR A C 1
ATOM 1426 O O . THR A 1 201 ? -11.226 -2.490 -11.784 1.00 70.31 201 THR A O 1
ATOM 1429 N N . TRP A 1 202 ? -13.284 -2.386 -12.677 1.00 66.75 202 TRP A N 1
ATOM 1430 C CA . TRP A 1 202 ? -13.033 -1.250 -13.559 1.00 66.75 202 TRP A CA 1
ATOM 1431 C C . TRP A 1 202 ? -14.342 -0.491 -13.762 1.00 66.75 202 TRP A C 1
ATOM 1433 O O . TRP A 1 202 ? -15.330 -1.018 -14.288 1.00 66.75 202 TRP A O 1
ATOM 1443 N N . GLY A 1 203 ? -14.379 0.755 -13.294 1.00 69.56 203 GLY A N 1
ATOM 1444 C CA . GLY A 1 203 ? -15.595 1.561 -13.294 1.00 69.56 203 GLY A CA 1
ATOM 1445 C C . GLY A 1 203 ? -16.740 0.882 -12.531 1.00 69.56 203 GLY A C 1
ATOM 1446 O O . GLY A 1 203 ? -16.698 0.755 -11.312 1.00 69.56 203 GLY A O 1
ATOM 1447 N N . ARG A 1 204 ? -17.800 0.482 -13.247 1.00 63.00 204 ARG A N 1
ATOM 1448 C CA . ARG A 1 204 ? -19.004 -0.157 -12.669 1.00 63.00 204 ARG A CA 1
ATOM 1449 C C . ARG A 1 204 ? -19.031 -1.677 -12.808 1.00 63.00 204 ARG A C 1
ATOM 1451 O O . ARG A 1 204 ? -20.015 -2.299 -12.402 1.00 63.00 204 ARG A O 1
ATOM 1458 N N . PHE A 1 205 ? -17.997 -2.254 -13.401 1.00 61.09 205 PHE A N 1
ATOM 1459 C CA . PHE A 1 205 ? -17.946 -3.672 -13.701 1.00 61.09 205 PHE A CA 1
ATOM 1460 C C . PHE A 1 205 ? -16.988 -4.391 -12.763 1.00 61.09 205 PHE A C 1
ATOM 1462 O O . PHE A 1 205 ? -16.014 -3.814 -12.272 1.00 61.09 205 PHE A O 1
ATOM 1469 N N . CYS A 1 206 ? -17.295 -5.656 -12.507 1.00 64.50 206 CYS A N 1
ATOM 1470 C CA . CYS A 1 206 ? -16.495 -6.519 -11.662 1.00 64.50 206 CYS A CA 1
ATOM 1471 C C . CYS A 1 206 ? -16.474 -7.934 -12.240 1.00 64.50 206 CYS A C 1
ATOM 1473 O O . CYS A 1 206 ? -17.499 -8.435 -12.711 1.00 64.50 206 CYS A O 1
ATOM 1475 N N . VAL A 1 207 ? -15.307 -8.568 -12.187 1.00 64.00 207 VAL A N 1
ATOM 1476 C CA . VAL A 1 207 ? -15.126 -9.981 -12.521 1.00 64.00 207 VAL A CA 1
ATOM 1477 C C . VAL A 1 207 ? -14.329 -10.661 -11.408 1.00 64.00 207 VAL A C 1
ATOM 1479 O O . VAL A 1 207 ? -13.378 -10.066 -10.891 1.00 64.00 207 VAL A O 1
ATOM 1482 N N . PRO A 1 208 ? -14.695 -11.887 -11.001 1.00 60.88 208 PRO A N 1
ATOM 1483 C CA . PRO A 1 208 ? -13.797 -12.691 -10.189 1.00 60.88 208 PRO A CA 1
ATOM 1484 C C . PRO A 1 208 ? -12.505 -12.948 -11.002 1.00 60.88 208 PRO A C 1
ATOM 1486 O O . PRO A 1 208 ? -12.599 -13.341 -12.165 1.00 60.88 208 PRO A O 1
ATOM 1489 N N . PRO A 1 209 ? -11.310 -12.684 -10.442 1.00 53.91 209 PRO A N 1
ATOM 1490 C CA . PRO A 1 209 ? -10.019 -12.875 -11.096 1.00 53.91 209 PRO A CA 1
ATOM 1491 C C . PRO A 1 209 ? -9.692 -14.352 -11.294 1.00 53.91 209 PRO A C 1
ATOM 1493 O O . PRO A 1 209 ? -8.921 -14.691 -12.183 1.00 53.91 209 PRO A O 1
ATOM 1496 N N . LEU A 1 210 ? -10.268 -15.218 -10.461 1.00 54.00 210 LEU A N 1
ATOM 1497 C CA . LEU A 1 210 ? -10.028 -16.651 -10.427 1.00 54.00 210 LEU A CA 1
ATOM 1498 C C . LEU A 1 210 ? -11.387 -17.348 -10.553 1.00 54.00 210 LEU A C 1
ATOM 1500 O O . LEU A 1 210 ? -12.277 -17.142 -9.728 1.00 54.00 210 LEU A O 1
ATOM 1504 N N . ASN A 1 211 ? -11.578 -18.171 -11.586 1.00 47.19 211 ASN A N 1
ATOM 1505 C CA . ASN A 1 211 ? -12.480 -19.309 -11.419 1.00 47.19 211 ASN A CA 1
ATOM 1506 C C . ASN A 1 211 ? -11.772 -20.316 -10.502 1.00 47.19 211 ASN A C 1
ATOM 1508 O O . ASN A 1 211 ? -10.545 -20.368 -10.468 1.00 47.19 211 ASN A O 1
ATOM 1512 N N . ALA A 1 212 ? -12.540 -21.147 -9.800 1.00 38.66 212 ALA A N 1
ATOM 1513 C CA . ALA A 1 212 ? -12.046 -22.203 -8.908 1.00 38.66 212 ALA A CA 1
ATOM 1514 C C . ALA A 1 212 ? -11.091 -23.235 -9.569 1.00 38.66 212 ALA A C 1
ATOM 1516 O O . ALA A 1 212 ? -10.686 -24.197 -8.924 1.00 38.66 212 ALA A O 1
ATOM 1517 N N . THR A 1 213 ? -10.740 -23.062 -10.849 1.00 41.47 213 THR A N 1
ATOM 1518 C CA . THR A 1 213 ? -9.836 -23.912 -11.635 1.00 41.47 213 THR A CA 1
ATOM 1519 C C . THR A 1 213 ? -8.512 -23.235 -12.020 1.00 41.47 213 THR A C 1
ATOM 1521 O O . THR A 1 213 ? -7.653 -23.910 -12.578 1.00 41.47 213 THR A O 1
ATOM 1524 N N . GLY A 1 214 ? -8.309 -21.940 -11.732 1.00 46.03 214 GLY A N 1
ATOM 1525 C CA . GLY A 1 214 ? -7.071 -21.208 -12.057 1.00 46.03 214 GLY A CA 1
ATOM 1526 C C . GLY A 1 214 ? -6.915 -20.785 -13.528 1.00 46.03 214 GLY A C 1
ATOM 1527 O O . GLY A 1 214 ? -5.987 -20.057 -13.858 1.00 46.03 214 GLY A O 1
ATOM 1528 N N . GLU A 1 215 ? -7.838 -21.171 -14.411 1.00 44.47 215 GLU A N 1
ATOM 1529 C CA . GLU A 1 215 ? -7.725 -20.955 -15.864 1.00 44.47 215 GLU A CA 1
ATOM 1530 C C . GLU A 1 215 ? -7.973 -19.495 -16.291 1.00 44.47 215 GLU A C 1
ATOM 1532 O O . GLU A 1 215 ? -7.399 -19.030 -17.275 1.00 44.47 215 GLU A O 1
ATOM 1537 N N . LEU A 1 216 ? -8.803 -18.743 -15.553 1.00 48.25 216 LEU A N 1
ATOM 1538 C CA . LEU A 1 216 ? -9.096 -17.339 -15.884 1.00 48.25 216 LEU A CA 1
ATOM 1539 C C . LEU A 1 216 ? -7.899 -16.407 -15.666 1.00 48.25 216 LEU A C 1
ATOM 1541 O O . LEU A 1 216 ? -7.783 -15.414 -16.383 1.00 48.25 216 LEU A O 1
ATOM 1545 N N . ALA A 1 217 ? -7.016 -16.712 -14.711 1.00 50.34 217 ALA A N 1
ATOM 1546 C CA . ALA A 1 217 ? -5.850 -15.881 -14.439 1.00 50.34 217 ALA A CA 1
ATOM 1547 C C . ALA A 1 217 ? -4.885 -15.913 -15.633 1.00 50.34 217 ALA A C 1
ATOM 1549 O O . ALA A 1 217 ? -4.567 -14.865 -16.193 1.00 50.34 217 ALA A O 1
ATOM 1550 N N . ASP A 1 218 ? -4.504 -17.099 -16.105 1.00 48.03 218 ASP A N 1
ATOM 1551 C CA . ASP A 1 218 ? -3.524 -17.229 -17.186 1.00 48.03 218 ASP A CA 1
ATOM 1552 C C . ASP A 1 218 ? -3.984 -16.551 -18.491 1.00 48.03 218 ASP A C 1
ATOM 1554 O O . ASP A 1 218 ? -3.215 -15.806 -19.105 1.00 48.03 218 ASP A O 1
ATOM 1558 N N . GLU A 1 219 ? -5.249 -16.715 -18.900 1.00 44.25 219 GLU A N 1
ATOM 1559 C CA . GLU A 1 219 ? -5.768 -16.084 -20.125 1.00 44.25 219 GLU A CA 1
ATOM 1560 C C . GLU A 1 219 ? -6.023 -14.571 -19.985 1.00 44.25 219 GLU A C 1
ATOM 1562 O O . GLU A 1 219 ? -5.786 -13.819 -20.938 1.00 44.25 219 GLU A O 1
ATOM 1567 N N . ALA A 1 220 ? -6.478 -14.098 -18.817 1.00 49.41 220 ALA A N 1
ATOM 1568 C CA . ALA A 1 220 ? -6.725 -12.676 -18.565 1.00 49.41 220 ALA A CA 1
ATOM 1569 C C . ALA A 1 220 ? -5.426 -11.863 -18.470 1.00 49.41 220 ALA A C 1
ATOM 1571 O O . ALA A 1 220 ? -5.366 -10.729 -18.961 1.00 49.41 220 ALA A O 1
ATOM 1572 N N . PHE A 1 221 ? -4.389 -12.445 -17.857 1.00 52.19 221 PHE A N 1
ATOM 1573 C CA . PHE A 1 221 ? -3.083 -11.816 -17.670 1.00 52.19 221 PHE A CA 1
ATOM 1574 C C . PHE A 1 221 ? -2.215 -11.856 -18.928 1.00 52.19 221 PHE A C 1
ATOM 1576 O O . PHE A 1 221 ? -1.549 -10.865 -19.229 1.00 52.19 221 PHE A O 1
ATOM 1583 N N . ALA A 1 222 ? -2.257 -12.942 -19.708 1.00 46.25 222 ALA A N 1
ATOM 1584 C CA . ALA A 1 222 ? -1.421 -13.095 -20.901 1.00 46.25 222 ALA A CA 1
ATOM 1585 C C . ALA A 1 222 ? -1.793 -12.161 -22.069 1.00 46.25 222 ALA A C 1
ATOM 1587 O O . ALA A 1 222 ? -0.994 -11.997 -22.990 1.00 46.25 222 ALA A O 1
ATOM 1588 N N . ARG A 1 223 ? -2.993 -11.564 -22.078 1.00 44.59 223 ARG A N 1
ATOM 1589 C CA . ARG A 1 223 ? -3.523 -10.854 -23.259 1.00 44.59 223 ARG A CA 1
ATOM 1590 C C . ARG A 1 223 ? -3.634 -9.332 -23.166 1.00 44.59 223 ARG A C 1
ATOM 1592 O O . ARG A 1 223 ? -4.197 -8.745 -24.080 1.00 44.59 223 ARG A O 1
ATOM 1599 N N . GLU A 1 224 ? -3.172 -8.679 -22.096 1.00 50.06 224 GLU A N 1
ATOM 1600 C CA . GLU A 1 224 ? -3.505 -7.256 -21.830 1.00 50.06 224 GLU A CA 1
ATOM 1601 C C . GLU A 1 224 ? -5.038 -6.991 -21.804 1.00 50.06 224 GLU A C 1
ATOM 1603 O O . GLU A 1 224 ? -5.500 -5.851 -21.828 1.00 50.06 224 GLU A O 1
ATOM 1608 N N . CYS A 1 225 ? -5.866 -8.043 -21.728 1.00 47.16 225 CYS A N 1
ATOM 1609 C CA . CYS A 1 225 ? -7.319 -7.982 -21.917 1.00 47.16 225 CYS A CA 1
ATOM 1610 C C . CYS A 1 225 ? -8.105 -7.811 -20.611 1.00 47.16 225 CYS A C 1
ATOM 1612 O O . CYS A 1 225 ? -9.325 -7.974 -20.626 1.00 47.16 225 CYS A O 1
ATOM 1614 N N . GLN A 1 226 ? -7.458 -7.449 -19.498 1.00 51.50 226 GLN A N 1
ATOM 1615 C CA . GLN A 1 226 ? -8.146 -7.174 -18.227 1.00 51.50 226 GLN A CA 1
ATOM 1616 C C . GLN A 1 226 ? -9.304 -6.183 -18.418 1.00 51.50 226 GLN A C 1
ATOM 1618 O O . GLN A 1 226 ? -10.400 -6.393 -17.909 1.00 51.50 226 GLN A O 1
ATOM 1623 N N . LEU A 1 227 ? -9.094 -5.149 -19.236 1.00 47.50 227 LEU A N 1
ATOM 1624 C CA . LEU A 1 227 ? -10.113 -4.157 -19.576 1.00 47.50 227 LEU A CA 1
ATOM 1625 C C . LEU A 1 227 ? -11.299 -4.743 -20.351 1.00 47.50 227 LEU A C 1
ATOM 1627 O O . LEU A 1 227 ? -12.436 -4.392 -20.058 1.00 47.50 227 LEU A O 1
ATOM 1631 N N . GLU A 1 228 ? -11.067 -5.620 -21.326 1.00 48.03 228 GLU A N 1
ATOM 1632 C CA . GLU A 1 228 ? -12.144 -6.219 -22.130 1.00 48.03 228 GLU A CA 1
ATOM 1633 C C . GLU A 1 228 ? -12.931 -7.267 -21.332 1.00 48.03 228 GLU A C 1
ATOM 1635 O O . GLU A 1 228 ? -14.162 -7.280 -21.373 1.00 48.03 228 GLU A O 1
ATOM 1640 N N . LEU A 1 229 ? -12.241 -8.068 -20.515 1.00 49.47 229 LEU A N 1
ATOM 1641 C CA . LEU A 1 229 ? -12.867 -8.989 -19.564 1.00 49.47 229 LEU A CA 1
ATOM 1642 C C . LEU A 1 229 ? -13.740 -8.239 -18.561 1.00 49.47 229 LEU A C 1
ATOM 1644 O O . LEU A 1 229 ? -14.909 -8.586 -18.391 1.00 49.47 229 LEU A O 1
ATOM 1648 N N . VAL A 1 230 ? -13.227 -7.164 -17.956 1.00 50.12 230 VAL A N 1
ATOM 1649 C CA . VAL A 1 230 ? -14.003 -6.383 -16.993 1.00 50.12 230 VAL A CA 1
ATOM 1650 C C . VAL A 1 230 ? -15.159 -5.644 -17.678 1.00 50.12 230 VAL A C 1
ATOM 1652 O O . VAL A 1 230 ? -16.264 -5.670 -17.151 1.00 50.12 230 VAL A O 1
ATOM 1655 N N . LYS A 1 231 ? -14.988 -5.069 -18.878 1.00 49.34 231 LYS A N 1
ATOM 1656 C CA . LYS A 1 231 ? -16.099 -4.466 -19.653 1.00 49.34 231 LYS A CA 1
ATOM 1657 C C . LYS A 1 231 ? -17.217 -5.461 -19.979 1.00 49.34 231 LYS A C 1
ATOM 1659 O O . LYS A 1 231 ? -18.370 -5.052 -20.090 1.00 49.34 231 LYS A O 1
ATOM 1664 N N . SER A 1 232 ? -16.884 -6.743 -20.139 1.00 50.47 232 SER A N 1
ATOM 1665 C CA . SER A 1 232 ? -17.855 -7.827 -20.346 1.00 50.47 232 SER A CA 1
ATOM 1666 C C . SER A 1 232 ? -18.460 -8.381 -19.045 1.00 50.47 232 SER A C 1
ATOM 1668 O O . SER A 1 232 ? -19.362 -9.217 -19.091 1.00 50.47 232 SER A O 1
ATOM 1670 N N . GLY A 1 233 ? -17.963 -7.923 -17.891 1.00 55.00 233 GLY A N 1
ATOM 1671 C CA . GLY A 1 233 ? -18.307 -8.417 -16.564 1.00 55.00 233 GLY A CA 1
ATOM 1672 C C . GLY A 1 233 ? -19.699 -8.027 -16.069 1.00 55.00 233 GLY A C 1
ATOM 1673 O O . GLY A 1 233 ? -20.448 -7.271 -16.693 1.00 55.00 233 GLY A O 1
ATOM 1674 N N . LEU A 1 234 ? -20.051 -8.548 -14.894 1.00 46.59 234 LEU A N 1
ATOM 1675 C CA . LEU A 1 234 ? -21.346 -8.295 -14.270 1.00 46.59 234 LEU A CA 1
ATOM 1676 C C . LEU A 1 234 ? -21.419 -6.855 -13.720 1.00 46.59 234 LEU A C 1
ATOM 1678 O O . LEU A 1 234 ? -20.410 -6.312 -13.248 1.00 46.59 234 LEU A O 1
ATOM 1682 N N . PRO A 1 235 ? -22.605 -6.217 -13.736 1.00 46.38 235 PRO A N 1
ATOM 1683 C CA . PRO A 1 235 ? -22.801 -4.931 -13.078 1.00 46.38 235 PRO A CA 1
ATOM 1684 C C . PRO A 1 235 ? -22.639 -5.063 -11.553 1.00 46.38 235 PRO A C 1
ATOM 1686 O O . PRO A 1 235 ? -23.226 -5.936 -10.915 1.00 46.38 235 PRO A O 1
ATOM 1689 N N . HIS A 1 236 ? -21.865 -4.163 -10.945 1.00 41.25 236 HIS A N 1
ATOM 1690 C CA . HIS A 1 236 ? -21.671 -4.097 -9.492 1.00 41.25 236 HIS A CA 1
ATOM 1691 C C . HIS A 1 236 ? -23.006 -3.832 -8.747 1.00 41.25 236 HIS A C 1
ATOM 1693 O O . HIS A 1 236 ? -23.785 -2.994 -9.215 1.00 41.25 236 HIS A O 1
ATOM 1699 N N . PRO A 1 237 ? -23.297 -4.450 -7.574 1.00 48.69 237 PRO A N 1
ATOM 1700 C CA . PRO A 1 237 ? -22.416 -5.252 -6.714 1.00 48.69 237 PRO A CA 1
ATOM 1701 C C . PRO A 1 237 ? -22.535 -6.782 -6.886 1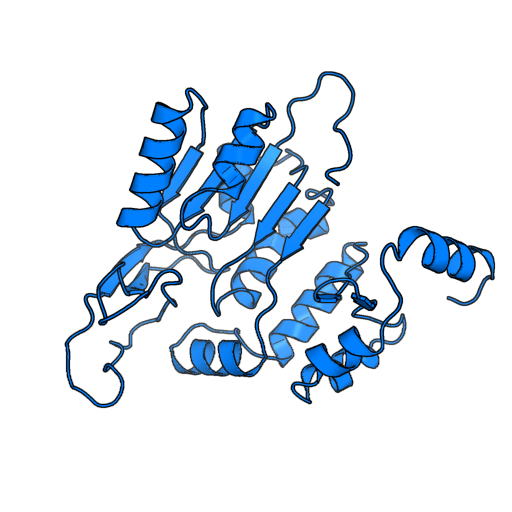.00 48.69 237 PRO A C 1
ATOM 1703 O O . PRO A 1 237 ? -23.598 -7.365 -6.662 1.00 48.69 237 PRO A O 1
ATOM 1706 N N . CYS A 1 238 ? -21.392 -7.449 -7.113 1.00 49.16 238 CYS A N 1
ATOM 1707 C CA . CYS A 1 238 ? -21.259 -8.912 -7.255 1.00 49.16 238 CYS A CA 1
ATOM 1708 C C . CYS A 1 238 ? -21.716 -9.740 -6.037 1.00 49.16 238 CYS A C 1
ATOM 1710 O O . CYS A 1 238 ? -21.982 -10.934 -6.172 1.00 49.16 238 CYS A O 1
ATOM 1712 N N . ARG A 1 239 ? -21.885 -9.132 -4.850 1.00 46.12 239 ARG A N 1
ATOM 1713 C CA . ARG A 1 239 ? -22.270 -9.858 -3.620 1.00 46.12 239 ARG A CA 1
ATOM 1714 C C . ARG A 1 239 ? -23.586 -10.636 -3.741 1.00 46.12 239 ARG A C 1
ATOM 1716 O O . ARG A 1 239 ? -23.737 -11.667 -3.097 1.00 46.12 239 ARG A O 1
ATOM 1723 N N . LYS A 1 240 ? -24.554 -10.165 -4.538 1.00 45.12 240 LYS A N 1
ATOM 1724 C CA . LYS A 1 240 ? -25.867 -10.835 -4.658 1.00 45.12 240 LYS A CA 1
ATOM 1725 C C . LYS A 1 240 ? -25.872 -12.014 -5.633 1.00 45.12 240 LYS A C 1
ATOM 1727 O O . LYS A 1 240 ? -26.744 -12.873 -5.518 1.00 45.12 240 LYS A O 1
ATOM 1732 N N . GLU A 1 241 ? -24.933 -12.064 -6.573 1.00 45.72 241 GLU A N 1
ATOM 1733 C CA . GLU A 1 241 ? -24.868 -13.110 -7.601 1.00 45.72 241 GLU A CA 1
ATOM 1734 C C . GLU A 1 241 ? -23.932 -14.251 -7.202 1.00 45.72 241 GLU A C 1
ATOM 1736 O O . GLU A 1 241 ? -24.307 -15.410 -7.365 1.00 45.72 241 GLU A O 1
ATOM 1741 N N . VAL A 1 242 ? -22.817 -13.953 -6.526 1.00 41.81 242 VAL A N 1
ATOM 1742 C CA . VAL A 1 242 ? -21.956 -14.975 -5.902 1.00 41.81 242 VAL A CA 1
ATOM 1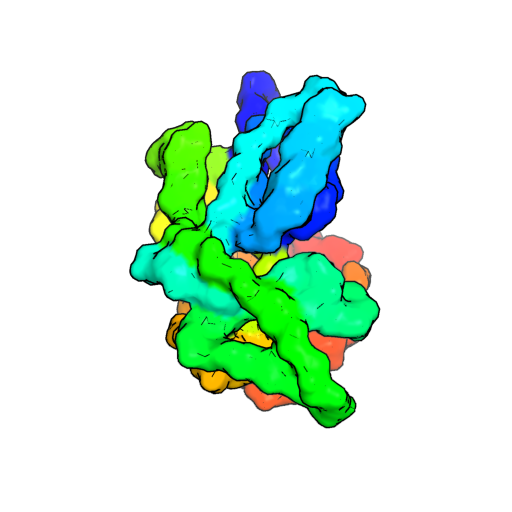743 C C . VAL A 1 242 ? -22.718 -15.734 -4.810 1.00 41.81 242 VAL A C 1
ATOM 1745 O O . VAL A 1 242 ? -22.737 -16.960 -4.817 1.00 41.81 242 VAL A O 1
ATOM 1748 N N . ALA A 1 243 ? -23.486 -15.039 -3.960 1.00 39.16 243 ALA A N 1
ATOM 1749 C CA . ALA A 1 243 ? -24.362 -15.692 -2.980 1.00 39.16 243 ALA A CA 1
ATOM 1750 C C . ALA A 1 243 ? -25.423 -16.606 -3.630 1.00 39.16 243 ALA A C 1
ATOM 1752 O O . ALA A 1 243 ? -25.838 -17.596 -3.032 1.00 39.16 243 ALA A O 1
ATOM 1753 N N . ARG A 1 244 ? -25.859 -16.307 -4.864 1.00 38.31 244 ARG A N 1
ATOM 1754 C CA . ARG A 1 244 ? -26.771 -17.169 -5.637 1.00 38.31 244 ARG A CA 1
ATOM 1755 C C . ARG A 1 244 ? -26.061 -18.349 -6.301 1.00 38.31 244 ARG A C 1
ATOM 1757 O O . ARG A 1 244 ? -26.695 -19.388 -6.451 1.00 38.31 244 ARG A O 1
ATOM 1764 N N . LEU A 1 245 ? -24.802 -18.197 -6.708 1.00 36.97 245 LEU A N 1
ATOM 1765 C CA . LEU A 1 245 ? -23.989 -19.263 -7.306 1.00 36.97 245 LEU A CA 1
ATOM 1766 C C . LEU A 1 245 ? -23.538 -20.279 -6.248 1.00 36.97 245 LEU A C 1
ATOM 1768 O O . LEU A 1 245 ? -23.731 -21.477 -6.442 1.00 36.97 245 LEU A O 1
ATOM 1772 N N . VAL A 1 246 ? -23.101 -19.806 -5.078 1.00 39.34 246 VAL A N 1
ATOM 1773 C CA . VAL A 1 246 ? -22.798 -20.646 -3.905 1.00 39.34 246 VAL A CA 1
ATOM 1774 C C . VAL A 1 246 ? -24.055 -21.380 -3.413 1.00 39.34 246 VAL A C 1
ATOM 1776 O O . VAL A 1 246 ? -24.018 -22.578 -3.152 1.00 39.34 246 VAL A O 1
ATOM 1779 N N . ALA A 1 247 ? -25.218 -20.715 -3.386 1.00 37.00 247 ALA A N 1
ATOM 1780 C CA . ALA A 1 247 ? -26.489 -21.349 -3.011 1.00 37.00 247 ALA A CA 1
ATOM 1781 C C . ALA A 1 247 ? -27.013 -22.390 -4.025 1.00 37.00 247 ALA A C 1
ATOM 1783 O O . ALA A 1 247 ? -27.952 -23.122 -3.712 1.00 37.00 247 ALA A O 1
ATOM 1784 N N . ARG A 1 248 ? -26.444 -22.461 -5.236 1.00 35.50 248 ARG A N 1
ATOM 1785 C CA . ARG A 1 248 ? -26.811 -23.442 -6.274 1.00 35.50 248 ARG A CA 1
ATOM 1786 C C . ARG A 1 248 ? -25.884 -24.659 -6.324 1.00 35.50 248 ARG A C 1
ATOM 1788 O O . ARG A 1 248 ? -26.103 -25.521 -7.169 1.00 35.50 248 ARG A O 1
ATOM 1795 N N . GLY A 1 249 ? -24.901 -24.759 -5.425 1.00 28.27 249 GLY A N 1
ATOM 1796 C CA . GLY A 1 249 ? -24.019 -25.928 -5.336 1.00 28.27 249 GLY A CA 1
ATOM 1797 C C . GLY A 1 249 ? -23.199 -26.165 -6.606 1.00 28.27 249 GLY A C 1
ATOM 1798 O O . GLY A 1 249 ? -23.004 -27.306 -7.007 1.00 28.27 249 GLY A O 1
ATOM 1799 N N . SER A 1 250 ? -22.793 -25.092 -7.287 1.00 34.66 250 SER A N 1
ATOM 1800 C CA . SER A 1 250 ? -21.930 -25.146 -8.473 1.00 34.66 250 SER A CA 1
ATOM 1801 C C . SER A 1 250 ? -20.650 -24.343 -8.240 1.00 34.66 250 SER A C 1
ATOM 1803 O O . SER A 1 250 ? -20.375 -23.411 -8.989 1.00 34.66 250 SER A O 1
ATOM 1805 N N . VAL A 1 251 ? -19.932 -24.685 -7.167 1.00 36.88 251 VAL A N 1
ATOM 1806 C CA . VAL A 1 251 ? -18.471 -24.591 -6.998 1.00 36.88 251 VAL A CA 1
ATOM 1807 C C . VAL A 1 251 ? -18.076 -25.757 -6.098 1.00 36.88 251 VAL A C 1
ATOM 1809 O O . VAL A 1 251 ? -18.784 -25.941 -5.080 1.00 36.88 251 VAL A O 1
#

Secondary structure (DSSP, 8-state):
-PPPPSTTPPPEEEEES-TT-HHHHHHHHTT-EEEEEESSHHHHHHHHHHHHHHT---EEEE-EE-SS--EEEEEPTTSSSS--TT--EESS---B-TTT--B--EEEEEEE-HHHHHHHHH-TT--EEEEEE--TT-HHHHHHTTHHHHHTT-EEEEEE----HHHHHHHHHTT-TT-SHHHHHHHHHHHHHTT----EEETTEEE-S--TTSHHHHHHHHTSTHHHHHHTSEESPTHHHHHHHHTTT--

InterPro domains:
  IPR006342 Methyltransferase FkbM [PF05050] (15-152)
  IPR006342 Methyltransferase FkbM [TIGR01444] (13-145)
  IPR029063 S-adenosyl-L-methionine-dependent methyltransferas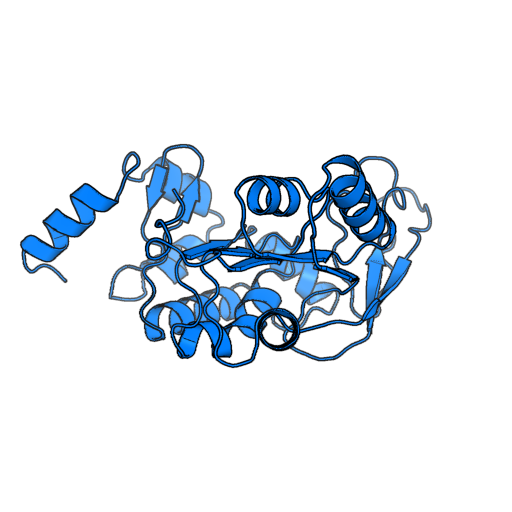e superfamily [G3DSA:3.40.50.150] (5-160)
  IPR029063 S-adenosyl-L-methionine-dependent methyltransferase superfamily [SSF53335] (12-200)
  IPR052514 S-adenosyl-L-methionine-dependent methyltransferase [PTHR34203] (13-197)

pLDDT: mean 76.4, std 21.71, range [28.27, 98.62]

Radius of gyration: 18.7 Å; chains: 1; bounding box: 48×47×46 Å

Organism: NCBI:txid35677

Sequence (251 aa):
AIAAAAPGATPNVLDIGANHGIFAIFAALRGARVAAVEAQAALASLVKVSALANGVDVEVYHNAVLDVPAVVEIAELGAANDFNEGGTASLGAARMASEGGEEVMMAQVRTASVDLVASEVFGADATIDFLKIDVEGVEIPALRSSLELLGRGGVRDASVEFGPAKRWAESEQHGVAGANPAAAVDVLHKIDAAGYDAYLTWGRFCVPPLNATGELADEAFARECQLELVKSGLPHPCRKEVARLVARGSV

Foldseek 3Di:
DQDDDDPPDAAEEEAAQCQLVPVVLVSQVVRHAAEHEHQAPVSLVNNVVSCVVSVGDYHGHNAHEFLDWDKWKWFHPPQDPDDPSQTQTFHPDQDQDPPDRRRGDIDIGTYDAPQRSCCVRQNNQAAHSEYEAEHFLLQLRNLVSCLVCLLVVSYNYYDYDDDAQVSLVVRVVRVRPLSHLVSVLVSVVSNVVSVDFDWDEDDQFIDRCDDPVSPSVCVCRVPSCVVVVRVVGDGPDPPVVVVVCVVVVPD